Protein AF-0000000086879853 (afdb_homodimer)

Organism: NCBI:txid248903

Structure (mmCIF, N/CA/C/O backbone):
data_AF-0000000086879853-model_v1
#
loop_
_entity.id
_entity.type
_entity.pdbx_description
1 polymer 'Rrf2 family transcriptional regulator'
#
loop_
_atom_site.group_PDB
_atom_site.id
_atom_site.type_symbol
_atom_site.label_atom_id
_atom_site.label_alt_id
_atom_site.label_comp_id
_atom_site.label_asym_id
_atom_site.label_entity_id
_atom_site.label_seq_id
_atom_site.pdbx_PDB_ins_code
_atom_site.Cartn_x
_atom_site.Cartn_y
_atom_site.Cartn_z
_atom_site.occupancy
_atom_site.B_iso_or_equiv
_atom_site.auth_seq_id
_atom_site.auth_comp_id
_atom_site.auth_asym_id
_atom_site.auth_atom_id
_atom_site.pdbx_PDB_model_num
ATOM 1 N N . MET A 1 1 ? 5.988 -0.161 -4.246 1 62.03 1 MET A N 1
ATOM 2 C CA . MET A 1 1 ? 4.738 0.57 -4.039 1 62.03 1 MET A CA 1
ATOM 3 C C . MET A 1 1 ? 4.871 1.554 -2.881 1 62.03 1 MET A C 1
ATOM 5 O O . MET A 1 1 ? 5.391 1.204 -1.818 1 62.03 1 MET A O 1
ATOM 9 N N . LYS A 1 2 ? 4.785 2.904 -3.217 1 82.25 2 LYS A N 1
ATOM 10 C CA . LYS A 1 2 ? 4.992 3.898 -2.168 1 82.25 2 LYS A CA 1
ATOM 11 C C . LYS A 1 2 ? 3.955 5.016 -2.256 1 82.25 2 LYS A C 1
ATOM 13 O O . LYS A 1 2 ? 3.504 5.367 -3.348 1 82.25 2 LYS A O 1
ATOM 18 N N . TYR A 1 3 ? 3.381 5.395 -1.076 1 91.06 3 TYR A N 1
ATOM 19 C CA . TYR A 1 3 ? 2.596 6.621 -1.029 1 91.06 3 TYR A CA 1
ATOM 20 C C . TYR A 1 3 ? 3.385 7.797 -1.596 1 91.06 3 TYR A C 1
ATOM 22 O O . TYR A 1 3 ? 4.613 7.832 -1.498 1 91.06 3 TYR A O 1
ATOM 30 N N . SER A 1 4 ? 2.656 8.719 -2.154 1 91.38 4 SER A N 1
ATOM 31 C CA . SER A 1 4 ? 3.289 9.883 -2.775 1 91.38 4 SER A CA 1
ATOM 32 C C . SER A 1 4 ? 3.9 10.805 -1.727 1 91.38 4 SER A C 1
ATOM 34 O O . SER A 1 4 ? 3.533 10.742 -0.551 1 91.38 4 SER A O 1
ATOM 36 N N . LYS A 1 5 ? 4.773 11.609 -2.158 1 92 5 LYS A N 1
ATOM 37 C CA . LYS A 1 5 ? 5.297 12.664 -1.293 1 92 5 LYS A CA 1
ATOM 38 C C . LYS A 1 5 ? 4.188 13.609 -0.844 1 92 5 LYS A C 1
ATOM 40 O O . LYS A 1 5 ? 4.223 14.133 0.271 1 92 5 LYS A O 1
ATOM 45 N N . ALA A 1 6 ? 3.229 13.766 -1.771 1 95.06 6 ALA A N 1
ATOM 46 C CA . ALA A 1 6 ? 2.088 14.625 -1.458 1 95.06 6 ALA A CA 1
ATOM 47 C C . ALA A 1 6 ? 1.365 14.141 -0.204 1 95.06 6 ALA A C 1
ATOM 49 O O . ALA A 1 6 ? 0.936 14.953 0.623 1 95.06 6 ALA A O 1
ATOM 50 N N . THR A 1 7 ? 1.239 12.828 -0.109 1 96 7 THR A N 1
ATOM 51 C CA . THR A 1 7 ? 0.601 12.258 1.071 1 96 7 THR A CA 1
ATOM 52 C C . THR A 1 7 ? 1.39 12.602 2.332 1 96 7 THR A C 1
ATOM 54 O O . THR A 1 7 ? 0.806 12.953 3.359 1 96 7 THR A O 1
ATOM 57 N N . ASN A 1 8 ? 2.713 12.531 2.256 1 94.25 8 ASN A N 1
ATOM 58 C CA . ASN A 1 8 ? 3.568 12.922 3.373 1 94.25 8 ASN A CA 1
ATOM 59 C C . ASN A 1 8 ? 3.324 14.367 3.791 1 94.25 8 ASN A C 1
ATOM 61 O O . ASN A 1 8 ? 3.057 14.641 4.961 1 94.25 8 ASN A O 1
ATOM 65 N N . TYR A 1 9 ? 3.297 15.242 2.881 1 95.88 9 TYR A N 1
ATOM 66 C CA . TYR A 1 9 ? 3.113 16.656 3.162 1 95.88 9 TYR A CA 1
ATOM 67 C C . TYR A 1 9 ? 1.719 16.922 3.715 1 95.88 9 TYR A C 1
ATOM 69 O O . TYR A 1 9 ? 1.553 17.734 4.633 1 95.88 9 TYR A O 1
ATOM 77 N N . ALA A 1 10 ? 0.784 16.234 3.141 1 97.12 10 ALA A N 1
ATOM 78 C CA . ALA A 1 10 ? -0.596 16.422 3.586 1 97.12 10 ALA A CA 1
ATOM 79 C C . ALA A 1 10 ? -0.761 16 5.043 1 97.12 10 ALA A C 1
ATOM 81 O O . ALA A 1 10 ? -1.364 16.719 5.84 1 97.12 10 ALA A O 1
ATOM 82 N N . LEU A 1 11 ? -0.199 14.852 5.328 1 96.69 11 LEU A N 1
ATOM 83 C CA . LEU A 1 11 ? -0.32 14.336 6.688 1 96.69 11 LEU A CA 1
ATOM 84 C C . LEU A 1 11 ? 0.351 15.281 7.684 1 96.69 11 LEU A C 1
ATOM 86 O O . LEU A 1 11 ? -0.221 15.594 8.727 1 96.69 11 LEU A O 1
ATOM 90 N N . HIS A 1 12 ? 1.468 15.75 7.398 1 95.38 12 HIS A N 1
ATOM 91 C CA . HIS A 1 12 ? 2.191 16.656 8.281 1 95.38 12 HIS A CA 1
ATOM 92 C C . HIS A 1 12 ? 1.49 18 8.383 1 95.38 12 HIS A C 1
ATOM 94 O O . HIS A 1 12 ? 1.439 18.609 9.461 1 95.38 12 HIS A O 1
ATOM 100 N N . THR A 1 13 ? 0.998 18.469 7.254 1 96.31 13 THR A N 1
ATOM 101 C CA . THR A 1 13 ? 0.225 19.703 7.258 1 96.31 13 THR A CA 1
ATOM 102 C C . THR A 1 13 ? -0.978 19.594 8.188 1 96.31 13 THR A C 1
ATOM 104 O O . THR A 1 13 ? -1.196 20.453 9.047 1 96.31 13 THR A O 1
ATOM 107 N N . MET A 1 14 ? -1.695 18.531 8.055 1 96.62 14 MET A N 1
ATOM 108 C CA . MET A 1 14 ? -2.898 18.328 8.859 1 96.62 14 MET A CA 1
ATOM 109 C C . MET A 1 14 ? -2.553 18.25 10.336 1 96.62 14 MET A C 1
ATOM 111 O O . MET A 1 14 ? -3.26 18.812 11.18 1 96.62 14 MET A O 1
ATOM 115 N N . LEU A 1 15 ? -1.5 17.531 10.656 1 95 15 LEU A N 1
ATOM 116 C CA . LEU A 1 15 ? -1.074 17.453 12.055 1 95 15 LEU A CA 1
ATOM 117 C C . LEU A 1 15 ? -0.774 18.828 12.617 1 95 15 LEU A C 1
ATOM 119 O O . LEU A 1 15 ? -1.202 19.156 13.727 1 95 15 LEU A O 1
ATOM 123 N N . HIS A 1 16 ? -0.097 19.625 11.836 1 94.38 16 HIS A N 1
ATOM 124 C CA . HIS A 1 16 ? 0.224 20.984 12.266 1 94.38 16 HIS A CA 1
ATOM 125 C C . HIS A 1 16 ? -1.042 21.812 12.5 1 94.38 16 HIS A C 1
ATOM 127 O O . HIS A 1 16 ? -1.153 22.516 13.508 1 94.38 16 HIS A O 1
ATOM 133 N N . LEU A 1 17 ? -1.945 21.703 11.617 1 95.19 17 LEU A N 1
ATOM 134 C CA . LEU A 1 17 ? -3.17 22.484 11.727 1 95.19 17 LEU A CA 1
ATOM 135 C C . LEU A 1 17 ? -4.004 22.031 12.922 1 95.19 17 LEU A C 1
ATOM 137 O O . LEU A 1 17 ? -4.656 22.844 13.578 1 95.19 17 LEU A O 1
ATOM 141 N N . VAL A 1 18 ? -4.004 20.734 13.18 1 93.75 18 VAL A N 1
ATOM 142 C CA . VAL A 1 18 ? -4.758 20.188 14.305 1 93.75 18 VAL A CA 1
ATOM 143 C C . VAL A 1 18 ? -4.164 20.688 15.617 1 93.75 18 VAL A C 1
ATOM 145 O O . VAL A 1 18 ? -4.891 20.922 16.594 1 93.75 18 VAL A O 1
ATOM 148 N N . ILE A 1 19 ? -2.832 20.828 15.656 1 91.62 19 ILE A N 1
ATOM 149 C CA . ILE A 1 19 ? -2.143 21.266 16.875 1 91.62 19 ILE A CA 1
ATOM 150 C C . ILE A 1 19 ? -2.314 22.781 17.047 1 91.62 19 ILE A C 1
ATOM 152 O O . ILE A 1 19 ? -2.244 23.281 18.172 1 91.62 19 ILE A O 1
ATOM 156 N N . THR A 1 20 ? -2.564 23.484 15.984 1 91.69 20 THR A N 1
ATOM 157 C CA . THR A 1 20 ? -2.715 24.938 15.992 1 91.69 20 THR A CA 1
ATOM 158 C C . THR A 1 20 ? -4.102 25.344 16.5 1 91.69 20 THR A C 1
ATOM 160 O O . THR A 1 20 ? -5.074 24.609 16.281 1 91.69 20 THR A O 1
ATOM 163 N N . GLU A 1 21 ? -4.207 26.469 17.125 1 89.38 21 GLU A N 1
ATOM 164 C CA . GLU A 1 21 ? -5.48 26.984 17.609 1 89.38 21 GLU A CA 1
ATOM 165 C C . GLU A 1 21 ? -6.496 27.125 16.484 1 89.38 21 GLU A C 1
ATOM 167 O O . GLU A 1 21 ? -6.148 27.578 15.391 1 89.38 21 GLU A O 1
ATOM 172 N N . PRO A 1 22 ? -7.75 26.75 16.75 1 87.5 22 PRO A N 1
ATOM 173 C CA . PRO A 1 22 ? -8.773 26.703 15.703 1 87.5 22 PRO A CA 1
ATOM 174 C C . PRO A 1 22 ? -8.984 28.047 15.023 1 87.5 22 PRO A C 1
ATOM 176 O O . PRO A 1 22 ? -9.352 28.109 13.852 1 87.5 22 PRO A O 1
ATOM 179 N N . GLU A 1 23 ? -8.742 29.141 15.695 1 87.62 23 GLU A N 1
ATOM 180 C CA . GLU A 1 23 ? -9.023 30.453 15.133 1 87.62 23 GLU A CA 1
ATOM 181 C C . GLU A 1 23 ? -7.809 31.016 14.391 1 87.62 23 GLU A C 1
ATOM 183 O O . GLU A 1 23 ? -7.926 31.984 13.641 1 87.62 23 GLU A O 1
ATOM 188 N N . GLN A 1 24 ? -6.746 30.344 14.523 1 92.56 24 GLN A N 1
ATOM 189 C CA . GLN A 1 24 ? -5.504 30.828 13.922 1 92.56 24 GLN A CA 1
ATOM 190 C C . GLN A 1 24 ? -5.355 30.344 12.484 1 92.56 24 GLN A C 1
ATOM 192 O O . GLN A 1 24 ? -5.645 29.188 12.188 1 92.56 24 GLN A O 1
ATOM 197 N N . LEU A 1 25 ? -5.035 31.297 11.633 1 95.94 25 LEU A N 1
ATOM 198 C CA . LEU A 1 25 ? -4.707 30.969 10.242 1 95.94 25 LEU A CA 1
ATOM 199 C C . LEU A 1 25 ? -3.203 30.781 10.078 1 95.94 25 LEU A C 1
ATOM 201 O O . LEU A 1 25 ? -2.406 31.531 10.648 1 95.94 25 LEU A O 1
ATOM 205 N N . VAL A 1 26 ? -2.859 29.766 9.352 1 96.56 26 VAL A N 1
ATOM 206 C CA . VAL A 1 26 ? -1.453 29.5 9.07 1 96.56 26 VAL A CA 1
ATOM 207 C C . VAL A 1 26 ? -1.18 29.719 7.582 1 96.56 26 VAL A C 1
ATOM 209 O O . VAL A 1 26 ? -1.89 29.188 6.727 1 96.56 26 VAL A O 1
ATOM 212 N N . SER A 1 27 ? -0.183 30.484 7.277 1 96.44 27 SER A N 1
ATOM 213 C CA . SER A 1 27 ? 0.098 30.797 5.879 1 96.44 27 SER A CA 1
ATOM 214 C C . SER A 1 27 ? 0.773 29.609 5.184 1 96.44 27 SER A C 1
ATOM 216 O O . SER A 1 27 ? 1.426 28.797 5.828 1 96.44 27 SER A O 1
ATOM 218 N N . VAL A 1 28 ? 0.578 29.594 3.836 1 96.44 28 VAL A N 1
ATOM 219 C CA . VAL A 1 28 ? 1.229 28.562 3.045 1 96.44 28 VAL A CA 1
ATOM 220 C C . VAL A 1 28 ? 2.746 28.672 3.197 1 96.44 28 VAL A C 1
ATOM 222 O O . VAL A 1 28 ? 3.451 27.656 3.199 1 96.44 28 VAL A O 1
ATOM 225 N N . HIS A 1 29 ? 3.248 29.891 3.412 1 96.31 29 HIS A N 1
ATOM 226 C CA . HIS A 1 29 ? 4.684 30.109 3.551 1 96.31 29 HIS A CA 1
ATOM 227 C C . HIS A 1 29 ? 5.211 29.5 4.848 1 96.31 29 HIS A C 1
ATOM 229 O O . HIS A 1 29 ? 6.27 28.875 4.855 1 96.31 29 HIS A O 1
ATOM 235 N N . GLN A 1 30 ? 4.52 29.688 5.875 1 95.88 30 GLN A N 1
ATOM 236 C CA . GLN A 1 30 ? 4.898 29.094 7.152 1 95.88 30 GLN A CA 1
ATOM 237 C C . GLN A 1 30 ? 4.902 27.578 7.07 1 95.88 30 GLN A C 1
ATOM 239 O O . GLN A 1 30 ? 5.855 26.922 7.512 1 95.88 30 GLN A O 1
ATOM 244 N N . LEU A 1 31 ? 3.869 27.016 6.535 1 96.44 31 LEU A N 1
ATOM 245 C CA . LEU A 1 31 ? 3.754 25.562 6.41 1 96.44 31 LEU A CA 1
ATOM 246 C C . LEU A 1 31 ? 4.859 25 5.52 1 96.44 31 LEU A C 1
ATOM 248 O O . LEU A 1 31 ? 5.445 23.969 5.828 1 96.44 31 LEU A O 1
ATOM 252 N N . ALA A 1 32 ? 5.078 25.672 4.418 1 96.69 32 ALA A N 1
ATOM 253 C CA . ALA A 1 32 ? 6.109 25.25 3.477 1 96.69 32 ALA A CA 1
ATOM 254 C C . ALA A 1 32 ? 7.492 25.281 4.125 1 96.69 32 ALA A C 1
ATOM 256 O O . ALA A 1 32 ? 8.297 24.375 3.938 1 96.69 32 ALA A O 1
ATOM 257 N N . ASP A 1 33 ? 7.746 26.328 4.871 1 95.69 33 ASP A N 1
ATOM 258 C CA . ASP A 1 33 ? 9.023 26.453 5.57 1 95.69 33 ASP A CA 1
ATOM 259 C C . ASP A 1 33 ? 9.219 25.328 6.582 1 95.69 33 ASP A C 1
ATOM 261 O O . ASP A 1 33 ? 10.297 24.734 6.66 1 95.69 33 ASP A O 1
ATOM 265 N N . LEU A 1 34 ? 8.188 25.016 7.289 1 91.31 34 LEU A N 1
ATOM 266 C CA . LEU A 1 34 ? 8.227 23.969 8.297 1 91.31 34 LEU A CA 1
ATOM 267 C C . LEU A 1 34 ? 8.555 22.609 7.66 1 91.31 34 LEU A C 1
ATOM 269 O O . LEU A 1 34 ? 9.234 21.781 8.266 1 91.31 34 LEU A O 1
ATOM 273 N N . GLN A 1 35 ? 8.172 22.438 6.445 1 92.81 35 GLN A N 1
ATOM 274 C CA . GLN A 1 35 ? 8.305 21.125 5.82 1 92.81 35 GLN A CA 1
ATOM 275 C C . GLN A 1 35 ? 9.398 21.125 4.754 1 92.81 35 GLN A C 1
ATOM 277 O O . GLN A 1 35 ? 9.617 20.125 4.078 1 92.81 35 GLN A O 1
ATOM 282 N N . LYS A 1 36 ? 9.977 22.219 4.508 1 93.44 36 LYS A N 1
ATOM 283 C CA . LYS A 1 36 ? 11.086 22.359 3.566 1 93.44 36 LYS A CA 1
ATOM 284 C C . LYS A 1 36 ? 10.664 21.969 2.156 1 93.44 36 LYS A C 1
ATOM 286 O O . LYS A 1 36 ? 11.336 21.156 1.507 1 93.44 36 LYS A O 1
ATOM 291 N N . VAL A 1 37 ? 9.562 22.531 1.741 1 95.06 37 VAL A N 1
ATOM 292 C CA . VAL A 1 37 ? 9.023 22.344 0.398 1 95.06 37 VAL A CA 1
ATOM 293 C C . VAL A 1 37 ? 8.578 23.688 -0.175 1 95.06 37 VAL A C 1
ATOM 295 O O . VAL A 1 37 ? 8.391 24.656 0.567 1 95.06 37 VAL A O 1
ATOM 298 N N . SER A 1 38 ? 8.531 23.828 -1.417 1 96.94 38 SER A N 1
ATOM 299 C CA . SER A 1 38 ? 8.133 25.094 -2.029 1 96.94 38 SER A CA 1
ATOM 300 C C . SER A 1 38 ? 6.676 25.422 -1.727 1 96.94 38 SER A C 1
ATOM 302 O O . SER A 1 38 ? 5.824 24.531 -1.697 1 96.94 38 SER A O 1
ATOM 304 N N . PRO A 1 39 ? 6.383 26.703 -1.479 1 97.19 39 PRO A N 1
ATOM 305 C CA . PRO A 1 39 ? 4.988 27.094 -1.266 1 97.19 39 PRO A CA 1
ATOM 306 C C . PRO A 1 39 ? 4.086 26.75 -2.443 1 97.19 39 PRO A C 1
ATOM 308 O O . PRO A 1 39 ? 2.922 26.391 -2.246 1 97.19 39 PRO A O 1
ATOM 311 N N . THR A 1 40 ? 4.629 26.859 -3.607 1 97.62 40 THR A N 1
ATOM 312 C CA . THR A 1 40 ? 3.852 26.562 -4.805 1 97.62 40 THR A CA 1
ATOM 313 C C . THR A 1 40 ? 3.434 25.094 -4.812 1 97.62 40 THR A C 1
ATOM 315 O O . THR A 1 40 ? 2.273 24.766 -5.086 1 97.62 40 THR A O 1
ATOM 318 N N . TYR A 1 41 ? 4.352 24.266 -4.527 1 97.25 41 TYR A N 1
ATOM 319 C CA . TYR A 1 41 ? 4.051 22.828 -4.484 1 97.25 41 TYR A CA 1
ATOM 320 C C . TYR A 1 41 ? 3.062 22.516 -3.369 1 97.25 41 TYR A C 1
ATOM 322 O O . TYR A 1 41 ? 2.096 21.781 -3.578 1 97.25 41 TYR A O 1
ATOM 330 N N . LEU A 1 42 ? 3.303 23.047 -2.191 1 97.75 42 LEU A N 1
ATOM 331 C CA . LEU A 1 42 ? 2.428 22.781 -1.056 1 97.75 42 LEU A CA 1
ATOM 332 C C . LEU A 1 42 ? 1.024 23.312 -1.309 1 97.75 42 LEU A C 1
ATOM 334 O O . LEU A 1 42 ? 0.036 22.703 -0.889 1 97.75 42 LEU A O 1
ATOM 338 N N . SER A 1 43 ? 0.92 24.422 -2.006 1 97.38 43 SER A N 1
ATOM 339 C CA . SER A 1 43 ? -0.377 25.016 -2.293 1 97.38 43 SER A CA 1
ATOM 340 C C . SER A 1 43 ? -1.263 24.062 -3.092 1 97.38 43 SER A C 1
ATOM 342 O O . SER A 1 43 ? -2.479 24.031 -2.887 1 97.38 43 SER A O 1
ATOM 344 N N . LYS A 1 44 ? -0.696 23.328 -3.934 1 97.69 44 LYS A N 1
ATOM 345 C CA . LYS A 1 44 ? -1.453 22.344 -4.707 1 97.69 44 LYS A CA 1
ATOM 346 C C . LYS A 1 44 ? -2.039 21.266 -3.805 1 97.69 44 LYS A C 1
ATOM 348 O O . LYS A 1 44 ? -3.178 20.828 -4 1 97.69 44 LYS A O 1
ATOM 353 N N . ILE A 1 45 ? -1.271 20.859 -2.916 1 98.06 45 ILE A N 1
ATOM 354 C CA . ILE A 1 45 ? -1.702 19.828 -1.963 1 98.06 45 ILE A CA 1
ATOM 355 C C . ILE A 1 45 ? -2.801 20.406 -1.064 1 98.06 45 ILE A C 1
ATOM 357 O O . ILE A 1 45 ? -3.809 19.734 -0.813 1 98.06 45 ILE A O 1
ATOM 361 N N . LEU A 1 46 ? -2.588 21.641 -0.639 1 98.25 46 LEU A N 1
ATOM 362 C CA . LEU A 1 46 ? -3.564 22.297 0.233 1 98.25 46 LEU A CA 1
ATOM 363 C C . LEU A 1 46 ? -4.887 22.5 -0.493 1 98.25 46 LEU A C 1
ATOM 365 O O . LEU A 1 46 ? -5.957 22.406 0.114 1 98.25 46 LEU A O 1
ATOM 369 N N . THR A 1 47 ? -4.789 22.766 -1.745 1 97.88 47 THR A N 1
ATOM 370 C CA . THR A 1 47 ? -5.996 22.938 -2.547 1 97.88 47 THR A CA 1
ATOM 371 C C . THR A 1 47 ? -6.816 21.641 -2.562 1 97.88 47 THR A C 1
ATOM 373 O O . THR A 1 47 ? -8.047 21.688 -2.473 1 97.88 47 THR A O 1
ATOM 376 N N . LYS A 1 48 ? -6.133 20.516 -2.664 1 97.94 48 LYS A N 1
ATOM 377 C CA . LYS A 1 48 ? -6.824 19.234 -2.607 1 97.94 48 LYS A CA 1
ATOM 378 C C . LYS A 1 48 ? -7.5 19.031 -1.254 1 97.94 48 LYS A C 1
ATOM 380 O O . LYS A 1 48 ? -8.617 18.516 -1.183 1 97.94 48 LYS A O 1
ATOM 385 N N . LEU A 1 49 ? -6.848 19.406 -0.244 1 98.12 49 LEU A N 1
ATOM 386 C CA . LEU A 1 49 ? -7.391 19.266 1.104 1 98.12 49 LEU A CA 1
ATOM 387 C C . LEU A 1 49 ? -8.594 20.172 1.307 1 98.12 49 LEU A C 1
ATOM 389 O O . LEU A 1 49 ? -9.555 19.812 1.991 1 98.12 49 LEU A O 1
ATOM 393 N N . VAL A 1 50 ? -8.555 21.359 0.727 1 97.62 50 VAL A N 1
ATOM 394 C CA . VAL A 1 50 ? -9.688 22.281 0.785 1 97.62 50 VAL A CA 1
ATOM 395 C C . VAL A 1 50 ? -10.883 21.688 0.05 1 97.62 50 VAL A C 1
ATOM 397 O O . VAL A 1 50 ? -11.992 21.656 0.579 1 97.62 50 VAL A O 1
ATOM 400 N N . LYS A 1 51 ? -10.609 21.172 -1.083 1 97.06 51 LYS A N 1
ATOM 401 C CA . LYS A 1 51 ? -11.672 20.594 -1.894 1 97.06 51 LYS A CA 1
ATOM 402 C C . LYS A 1 51 ? -12.312 19.391 -1.188 1 97.06 51 LYS A C 1
ATOM 404 O O . LYS A 1 51 ? -13.508 19.156 -1.319 1 97.06 51 LYS A O 1
ATOM 409 N N . ALA A 1 52 ? -11.508 18.734 -0.462 1 96.56 52 ALA A N 1
ATOM 410 C CA . ALA A 1 52 ? -11.984 17.562 0.267 1 96.56 52 ALA A CA 1
ATOM 411 C C . ALA A 1 52 ? -12.703 17.969 1.549 1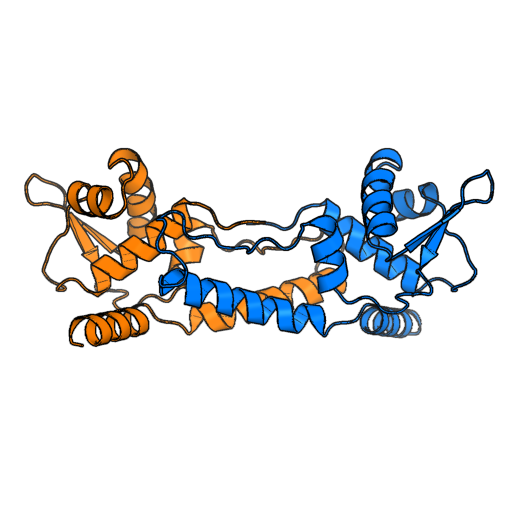 96.56 52 ALA A C 1
ATOM 413 O O . ALA A 1 52 ? -13.211 17.109 2.281 1 96.56 52 ALA A O 1
ATOM 414 N N . GLY A 1 53 ? -12.672 19.219 1.865 1 95.94 53 GLY A N 1
ATOM 415 C CA . GLY A 1 53 ? -13.391 19.734 3.025 1 95.94 53 GLY A CA 1
ATOM 416 C C . GLY A 1 53 ? -12.633 19.516 4.328 1 95.94 53 GLY A C 1
ATOM 417 O O . GLY A 1 53 ? -13.227 19.562 5.406 1 95.94 53 GLY A O 1
ATOM 418 N N . MET A 1 54 ? -11.352 19.297 4.254 1 95.75 54 MET A N 1
ATOM 419 C CA . MET A 1 54 ? -10.562 19.016 5.449 1 95.75 54 MET A CA 1
ATOM 420 C C . MET A 1 54 ? -10.039 20.297 6.078 1 95.75 54 MET A C 1
ATOM 422 O O . MET A 1 54 ? -9.844 20.359 7.293 1 95.75 54 MET A O 1
ATOM 426 N N . ILE A 1 55 ? -9.812 21.25 5.219 1 97.25 55 ILE A N 1
ATOM 427 C CA . ILE A 1 55 ? -9.344 22.547 5.699 1 97.25 55 ILE A CA 1
ATOM 428 C C . ILE A 1 55 ? -10.07 23.672 4.957 1 97.25 55 ILE A C 1
ATOM 430 O O . ILE A 1 55 ? -10.734 23.422 3.951 1 97.25 55 ILE A O 1
ATOM 434 N N . GLU A 1 56 ? -9.969 24.812 5.539 1 97 56 GLU A N 1
ATOM 435 C CA . GLU A 1 56 ? -10.508 26.047 4.949 1 97 56 GLU A CA 1
ATOM 436 C C . GLU A 1 56 ? -9.391 27.016 4.582 1 97 56 GLU A C 1
ATOM 438 O O . GLU A 1 56 ? -8.344 27.047 5.238 1 97 56 GLU A O 1
ATOM 443 N N . SER A 1 57 ? -9.664 27.734 3.557 1 96.38 57 SER A N 1
ATOM 444 C CA . SER A 1 57 ? -8.68 28.719 3.107 1 96.38 57 SER A CA 1
ATOM 445 C C . SER A 1 57 ? -9.273 30.125 3.09 1 96.38 57 SER A C 1
ATOM 447 O O . SER A 1 57 ? -10.453 30.312 2.791 1 96.38 57 SER A O 1
ATOM 449 N N . THR A 1 58 ? -8.477 31.062 3.523 1 94.06 58 THR A N 1
ATOM 450 C CA . THR A 1 58 ? -8.789 32.469 3.434 1 94.06 58 THR A CA 1
ATOM 451 C C . THR A 1 58 ? -7.73 33.219 2.621 1 94.06 58 THR A C 1
ATOM 453 O O . THR A 1 58 ? -6.531 33.062 2.877 1 94.06 58 THR A O 1
ATOM 456 N N . SER A 1 59 ? -8.227 33.938 1.641 1 89.75 59 SER A N 1
ATOM 457 C CA . SER A 1 59 ? -7.309 34.656 0.772 1 89.75 59 SER A CA 1
ATOM 458 C C . SER A 1 59 ? -6.938 36.031 1.376 1 89.75 59 SER A C 1
ATOM 460 O O . SER A 1 59 ? -7.621 36.5 2.273 1 89.75 59 SER A O 1
ATOM 462 N N . GLY A 1 60 ? -5.867 36.656 0.906 1 85.75 60 GLY A N 1
ATOM 463 C CA . GLY A 1 60 ? -5.473 38 1.298 1 85.75 60 GLY A CA 1
ATOM 464 C C . GLY A 1 60 ? -4.18 38.062 2.086 1 85.75 60 GLY A C 1
ATOM 465 O O . GLY A 1 60 ? -3.631 37 2.441 1 85.75 60 GLY A O 1
ATOM 466 N N . ALA A 1 61 ? -3.629 39.188 2.43 1 85 61 ALA A N 1
ATOM 467 C CA . ALA A 1 61 ? -2.365 39.406 3.129 1 85 61 ALA A CA 1
ATOM 468 C C . ALA A 1 61 ? -2.383 38.75 4.504 1 85 61 ALA A C 1
ATOM 470 O O . ALA A 1 61 ? -1.357 38.25 4.977 1 85 61 ALA A O 1
ATOM 471 N N . ASN A 1 62 ? -3.568 38.719 5.125 1 86.75 62 ASN A N 1
ATOM 472 C CA . ASN A 1 62 ? -3.709 38.062 6.426 1 86.75 62 ASN A CA 1
ATOM 473 C C . ASN A 1 62 ? -4.398 36.719 6.309 1 86.75 62 ASN A C 1
ATOM 475 O O . ASN A 1 62 ? -4.953 36.188 7.285 1 86.75 62 ASN A O 1
ATOM 479 N N . GLY A 1 63 ? -4.34 36.188 5.086 1 93.31 63 GLY A N 1
ATOM 480 C CA . GLY A 1 63 ? -5.012 34.906 4.844 1 93.31 63 GLY A CA 1
ATOM 481 C C . GLY A 1 63 ? -4.156 33.719 5.191 1 93.31 63 GLY A C 1
ATOM 482 O O . GLY A 1 63 ? -3.094 33.844 5.805 1 93.31 63 GLY A O 1
ATOM 483 N N . GLY A 1 64 ? -4.777 32.5 5.043 1 97.12 64 GLY A N 1
ATOM 484 C CA . GLY A 1 64 ? -4.141 31.219 5.387 1 97.12 64 GLY A CA 1
ATOM 485 C C . GLY A 1 64 ? -5.121 30.062 5.469 1 97.12 64 GLY A C 1
ATOM 486 O O . GLY A 1 64 ? -6.16 30.078 4.805 1 97.12 64 GLY A O 1
ATOM 487 N N . TYR A 1 65 ? -4.609 29.078 6.105 1 97.44 65 TYR A N 1
ATOM 488 C CA . TYR A 1 65 ? -5.375 27.844 6.195 1 97.44 65 TYR A CA 1
ATOM 489 C C . TYR A 1 65 ? -5.684 27.5 7.648 1 97.44 65 TYR A C 1
ATOM 491 O O . TYR A 1 65 ? -4.91 27.828 8.547 1 97.44 65 TYR A O 1
ATOM 499 N N . ARG A 1 66 ? -6.777 26.906 7.832 1 96.12 66 ARG A N 1
ATOM 500 C CA . ARG A 1 66 ? -7.137 26.359 9.133 1 96.12 66 ARG A CA 1
ATOM 501 C C . ARG A 1 66 ? -7.934 25.062 8.977 1 96.12 66 ARG A C 1
ATOM 503 O O . ARG A 1 66 ? -8.438 24.766 7.895 1 96.12 66 ARG A O 1
ATOM 510 N N . LEU A 1 67 ? -7.973 24.312 10.062 1 95.56 67 LEU A N 1
ATOM 511 C CA . LEU A 1 67 ? -8.781 23.094 10.086 1 95.56 67 LEU A CA 1
ATOM 512 C C . LEU A 1 67 ? -10.25 23.406 9.844 1 95.56 67 LEU A C 1
ATOM 514 O O . LEU A 1 67 ? -10.773 24.406 10.359 1 95.56 67 LEU A O 1
ATOM 518 N N . SER A 1 68 ? -10.875 22.531 9.062 1 94.5 68 SER A N 1
ATOM 519 C CA . SER A 1 68 ? -12.297 22.719 8.781 1 94.5 68 SER A CA 1
ATOM 520 C C . SER A 1 68 ? -13.141 22.484 10.031 1 94.5 68 SER A C 1
ATOM 522 O O . SER A 1 68 ? -12.906 21.516 10.766 1 94.5 68 SER A O 1
ATOM 524 N N . ARG A 1 69 ? -14.133 23.25 10.227 1 90.44 69 ARG A N 1
ATOM 525 C CA . ARG A 1 69 ? -15.047 23.078 11.352 1 90.44 69 ARG A CA 1
ATOM 526 C C . ARG A 1 69 ? -15.992 21.906 11.109 1 90.44 69 ARG A C 1
ATOM 528 O O . ARG A 1 69 ? -16.562 21.359 12.055 1 90.44 69 ARG A O 1
ATOM 535 N N . LYS A 1 70 ? -16.109 21.547 9.867 1 90.44 70 LYS A N 1
ATOM 536 C CA . LYS A 1 70 ? -16.984 20.438 9.5 1 90.44 70 LYS A CA 1
ATOM 537 C C . LYS A 1 70 ? -16.328 19.094 9.797 1 90.44 70 LYS A C 1
ATOM 539 O O . LYS A 1 70 ? -17.016 18.078 9.961 1 90.44 70 LYS A O 1
ATOM 544 N N . ASN A 1 71 ? -15.023 19.031 9.789 1 85.94 71 ASN A N 1
ATOM 545 C CA . ASN A 1 71 ? -14.234 17.844 10.094 1 85.94 71 ASN A CA 1
ATOM 546 C C . ASN A 1 71 ? -13.086 18.156 11.047 1 85.94 71 ASN A C 1
ATOM 548 O O . ASN A 1 71 ? -11.922 18.203 10.625 1 85.94 71 ASN A O 1
ATOM 552 N N . PRO A 1 72 ? -13.391 18.281 12.297 1 87.5 72 PRO A N 1
ATOM 553 C CA . PRO A 1 72 ? -12.406 18.781 13.258 1 87.5 72 PRO A CA 1
ATOM 554 C C . PRO A 1 72 ? -11.375 17.734 13.648 1 87.5 72 PRO A C 1
ATOM 556 O O . PRO A 1 72 ? -10.367 18.062 14.281 1 87.5 72 PRO A O 1
ATOM 559 N N . ASP A 1 73 ? -11.672 16.484 13.289 1 91.12 73 ASP A N 1
ATOM 560 C CA . ASP A 1 73 ? -10.727 15.438 13.664 1 91.12 73 ASP A CA 1
ATOM 561 C C . ASP A 1 73 ? -10.633 14.367 12.578 1 91.12 73 ASP A C 1
ATOM 563 O O . ASP A 1 73 ? -11.102 13.242 12.766 1 91.12 73 ASP A O 1
ATOM 567 N N . PRO A 1 74 ? -9.961 14.734 11.484 1 94.75 74 PRO A N 1
ATOM 568 C CA . PRO A 1 74 ? -9.859 13.789 10.367 1 94.75 74 PRO A CA 1
ATOM 569 C C . PRO A 1 74 ? -8.977 12.586 10.68 1 94.75 74 PRO A C 1
ATOM 571 O O . PRO A 1 74 ? -8.031 12.703 11.469 1 94.75 74 PRO A O 1
ATOM 574 N N . SER A 1 75 ? -9.336 11.477 10.117 1 97.62 75 SER A N 1
ATOM 575 C CA . SER A 1 75 ? -8.508 10.281 10.25 1 97.62 75 SER A CA 1
ATOM 576 C C . SER A 1 75 ? -7.379 10.273 9.227 1 97.62 75 SER A C 1
ATOM 578 O O . SER A 1 75 ? -7.418 11.016 8.25 1 97.62 75 SER A O 1
ATOM 580 N N . PHE A 1 76 ? -6.41 9.477 9.5 1 98.25 76 PHE A N 1
ATOM 581 C CA . PHE A 1 76 ? -5.328 9.281 8.539 1 98.25 76 PHE A CA 1
ATOM 582 C C . PHE A 1 76 ? -5.879 8.867 7.18 1 98.25 76 PHE A C 1
ATOM 584 O O . PHE A 1 76 ? -5.445 9.375 6.145 1 98.25 76 PHE A O 1
ATOM 591 N N . LEU A 1 77 ? -6.855 7.98 7.215 1 98.06 77 LEU A N 1
ATOM 592 C CA . LEU A 1 77 ? -7.375 7.426 5.969 1 98.06 77 LEU A CA 1
ATOM 593 C C . LEU A 1 77 ? -8.062 8.508 5.141 1 98.06 77 LEU A C 1
ATOM 595 O O . LEU A 1 77 ? -7.887 8.562 3.922 1 98.06 77 LEU A O 1
ATOM 599 N N . GLU A 1 78 ? -8.852 9.336 5.793 1 97.5 78 GLU A N 1
ATOM 600 C CA . GLU A 1 78 ? -9.539 10.414 5.09 1 97.5 78 GLU A CA 1
ATOM 601 C C . GLU A 1 78 ? -8.547 11.336 4.391 1 97.5 78 GLU A C 1
ATOM 603 O O . GLU A 1 78 ? -8.781 11.758 3.256 1 97.5 78 GLU A O 1
ATOM 608 N N . ILE A 1 79 ? -7.453 11.633 5.07 1 97.69 79 ILE A N 1
ATOM 609 C CA . ILE A 1 79 ? -6.43 12.516 4.508 1 97.69 79 ILE A CA 1
ATOM 610 C C . ILE A 1 79 ? -5.77 11.836 3.309 1 97.69 79 ILE A C 1
ATOM 612 O O . ILE A 1 79 ? -5.582 12.453 2.262 1 97.69 79 ILE A O 1
ATOM 616 N N . ILE A 1 80 ? -5.48 10.578 3.477 1 97.38 80 ILE A N 1
ATOM 617 C CA . ILE A 1 80 ? -4.84 9.82 2.412 1 97.38 80 ILE A CA 1
ATOM 618 C C . ILE A 1 80 ? -5.762 9.75 1.196 1 97.38 80 ILE A C 1
ATOM 620 O O . ILE A 1 80 ? -5.324 9.969 0.064 1 97.38 80 ILE A O 1
ATOM 624 N N . HIS A 1 81 ? -7.055 9.539 1.416 1 96.94 81 HIS A N 1
ATOM 625 C CA . HIS A 1 81 ? -8.008 9.453 0.318 1 96.94 81 HIS A CA 1
ATOM 626 C C . HIS A 1 81 ? -8.148 10.797 -0.397 1 96.94 81 HIS A C 1
ATOM 628 O O . HIS A 1 81 ? -8.352 10.836 -1.613 1 96.94 81 HIS A O 1
ATOM 634 N N . ALA A 1 82 ? -8 11.828 0.344 1 96.88 82 ALA A N 1
ATOM 635 C CA . ALA A 1 82 ? -8.086 13.156 -0.255 1 96.88 82 ALA A CA 1
ATOM 636 C C . ALA A 1 82 ? -6.938 13.383 -1.238 1 96.88 82 ALA A C 1
ATOM 638 O O . ALA A 1 82 ? -7.086 14.133 -2.209 1 96.88 82 ALA A O 1
ATOM 639 N N . ILE A 1 83 ? -5.836 12.773 -1.026 1 96.81 83 ILE A N 1
ATOM 640 C CA . ILE A 1 83 ? -4.641 13.008 -1.831 1 96.81 83 ILE A CA 1
ATOM 641 C C . ILE A 1 83 ? -4.52 11.93 -2.902 1 96.81 83 ILE A C 1
ATOM 643 O O . ILE A 1 83 ? -4.305 12.234 -4.078 1 96.81 83 ILE A O 1
ATOM 647 N N . GLU A 1 84 ? -4.703 10.641 -2.479 1 94.88 84 GLU A N 1
ATOM 648 C CA . GLU A 1 84 ? -4.398 9.508 -3.346 1 94.88 84 GLU A CA 1
ATOM 649 C C . GLU A 1 84 ? -5.645 9.023 -4.082 1 94.88 84 GLU A C 1
ATOM 651 O O . GLU A 1 84 ? -5.547 8.273 -5.055 1 94.88 84 GLU A O 1
ATOM 656 N N . GLY A 1 85 ? -6.797 9.406 -3.674 1 94.06 85 GLY A N 1
ATOM 657 C CA . GLY A 1 85 ? -8.023 8.789 -4.148 1 94.06 85 GLY A CA 1
ATOM 658 C C . GLY A 1 85 ? -8.375 7.52 -3.398 1 94.06 85 GLY A C 1
ATOM 659 O O . GLY A 1 85 ? -7.758 7.195 -2.383 1 94.06 85 GLY A O 1
ATOM 660 N N . GLN A 1 86 ? -9.422 6.816 -3.936 1 93 86 GLN A N 1
ATOM 661 C CA . GLN A 1 86 ? -9.969 5.684 -3.199 1 93 86 GLN A CA 1
ATOM 662 C C . GLN A 1 86 ? -9.727 4.375 -3.941 1 93 86 GLN A C 1
ATOM 664 O O . GLN A 1 86 ? -10.148 3.309 -3.488 1 93 86 GLN A O 1
ATOM 669 N N . ALA A 1 87 ? -8.922 4.453 -4.977 1 88.75 87 ALA A N 1
ATOM 670 C CA . ALA A 1 87 ? -8.656 3.24 -5.746 1 88.75 87 ALA A CA 1
ATOM 671 C C . ALA A 1 87 ? -7.871 2.229 -4.918 1 88.75 87 ALA A C 1
ATOM 673 O O . ALA A 1 87 ? -6.996 2.605 -4.133 1 88.75 87 ALA A O 1
ATOM 674 N N . SER A 1 88 ? -8.18 1.003 -5.098 1 90.06 88 SER A N 1
ATOM 675 C CA . SER A 1 88 ? -7.504 -0.067 -4.375 1 90.06 88 SER A CA 1
ATOM 676 C C . SER A 1 88 ? -6.023 -0.129 -4.742 1 90.06 88 SER A C 1
ATOM 678 O O . SER A 1 88 ? -5.648 0.179 -5.871 1 90.06 88 SER A O 1
ATOM 680 N N . LEU A 1 89 ? -5.254 -0.582 -3.768 1 91.12 89 LEU A N 1
ATOM 681 C CA . LEU A 1 89 ? -3.82 -0.76 -3.973 1 91.12 89 LEU A CA 1
ATOM 682 C C . LEU A 1 89 ? -3.549 -1.917 -4.93 1 91.12 89 LEU A C 1
ATOM 684 O O . LEU A 1 89 ? -2.449 -2.029 -5.477 1 91.12 89 LEU A O 1
ATOM 688 N N . PHE A 1 90 ? -4.566 -2.822 -5.055 1 90.44 90 PHE A N 1
ATOM 689 C CA . PHE A 1 90 ? -4.426 -3.98 -5.93 1 90.44 90 PHE A CA 1
ATOM 690 C C . PHE A 1 90 ? -5.648 -4.125 -6.832 1 90.44 90 PHE A C 1
ATOM 692 O O . PHE A 1 90 ? -6.781 -4.121 -6.355 1 90.44 90 PHE A O 1
ATOM 699 N N . GLU A 1 91 ? -5.359 -4.227 -8.125 1 83.44 91 GLU A N 1
ATOM 700 C CA . GLU A 1 91 ? -6.391 -4.512 -9.117 1 83.44 91 GLU A CA 1
ATOM 701 C C . GLU A 1 91 ? -5.941 -5.613 -10.07 1 83.44 91 GLU A C 1
ATOM 703 O O . GLU A 1 91 ? -4.934 -5.469 -10.766 1 83.44 91 GLU A O 1
ATOM 708 N N . CYS A 1 92 ? -6.684 -6.641 -9.969 1 85.19 92 CYS A N 1
ATOM 709 C CA . CYS A 1 92 ? -6.344 -7.77 -10.828 1 85.19 92 CYS A CA 1
ATOM 710 C C . CYS A 1 92 ? -6.535 -7.41 -12.297 1 85.19 92 CYS A C 1
ATOM 712 O O . CYS A 1 92 ? -7.613 -6.973 -12.695 1 85.19 92 CYS A O 1
ATOM 714 N N . SER A 1 93 ? -5.594 -7.527 -13.023 1 73.25 93 SER A N 1
ATOM 715 C CA . SER A 1 93 ? -5.586 -7.156 -14.438 1 73.25 93 SER A CA 1
ATOM 716 C C . SER A 1 93 ? -6.305 -8.203 -15.289 1 73.25 93 SER A C 1
ATOM 718 O O . SER A 1 93 ? -6.672 -7.934 -16.438 1 73.25 93 SER A O 1
ATOM 720 N N . GLN A 1 94 ? -6.477 -9.422 -14.852 1 68 94 GLN A N 1
ATOM 721 C CA . GLN A 1 94 ? -6.949 -10.523 -15.68 1 68 94 GLN A CA 1
ATOM 722 C C . GLN A 1 94 ? -8.477 -10.586 -15.695 1 68 94 GLN A C 1
ATOM 724 O O . GLN A 1 94 ? -9.055 -11.539 -16.203 1 68 94 GLN A O 1
ATOM 729 N N . ASN A 1 95 ? -9.102 -9.508 -15.617 1 58.59 95 ASN A N 1
ATOM 730 C CA . ASN A 1 95 ? -10.539 -9.367 -15.773 1 58.59 95 ASN A CA 1
ATOM 731 C C . ASN A 1 95 ? -11.297 -10.344 -14.875 1 58.59 95 ASN A C 1
ATOM 733 O O . ASN A 1 95 ? -12.359 -10.844 -15.258 1 58.59 95 ASN A O 1
ATOM 737 N N . HIS A 1 96 ? -10.648 -11.023 -13.938 1 61.62 96 HIS A N 1
ATOM 738 C CA . HIS A 1 96 ? -11.445 -12.016 -13.219 1 61.62 96 HIS A CA 1
ATOM 739 C C . HIS A 1 96 ? -12.445 -11.344 -12.281 1 61.62 96 HIS A C 1
ATOM 741 O O . HIS A 1 96 ? -13.297 -12.016 -11.703 1 61.62 96 HIS A O 1
ATOM 747 N N . ASN A 1 97 ? -13.102 -10.469 -12.711 1 58.75 97 ASN A N 1
ATOM 748 C CA . ASN A 1 97 ? -14.172 -9.789 -11.977 1 58.75 97 ASN A CA 1
ATOM 749 C C . ASN A 1 97 ? -14.055 -10.031 -10.477 1 58.75 97 ASN A C 1
ATOM 751 O O . ASN A 1 97 ? -12.992 -10.406 -9.984 1 58.75 97 ASN A O 1
ATOM 755 N N . GLU A 1 98 ? -15.039 -9.836 -9.68 1 65.56 98 GLU A N 1
ATOM 756 C CA . GLU A 1 98 ? -15.203 -9.945 -8.227 1 65.56 98 GLU A CA 1
ATOM 757 C C . GLU A 1 98 ? -15 -11.383 -7.762 1 65.56 98 GLU A C 1
ATOM 759 O O . GLU A 1 98 ? -14.812 -11.633 -6.566 1 65.56 98 GLU A O 1
ATOM 764 N N . GLY A 1 99 ? -14.719 -12.242 -8.695 1 78.56 99 GLY A N 1
ATOM 765 C CA . GLY A 1 99 ? -14.609 -13.641 -8.32 1 78.56 99 GLY A CA 1
ATOM 766 C C . GLY A 1 99 ? -13.172 -14.102 -8.148 1 78.56 99 GLY A C 1
ATOM 767 O O . GLY A 1 99 ? -12.922 -15.211 -7.684 1 78.56 99 GLY A O 1
ATOM 768 N N . CYS A 1 100 ? -12.289 -13.242 -8.367 1 88.12 100 CYS A N 1
ATOM 769 C CA . CYS A 1 100 ? -10.883 -13.625 -8.25 1 88.12 100 CYS A CA 1
ATOM 770 C C . CYS A 1 100 ? -10.477 -13.758 -6.789 1 88.12 100 CYS A C 1
ATOM 772 O O . CYS A 1 100 ? -10.516 -12.773 -6.043 1 88.12 100 CYS A O 1
ATOM 774 N N . LEU A 1 101 ? -10.055 -14.922 -6.395 1 91 101 LEU A N 1
ATOM 775 C CA . LEU A 1 101 ? -9.695 -15.203 -5.008 1 91 101 LEU A CA 1
ATOM 776 C C . LEU A 1 101 ? -8.469 -14.406 -4.586 1 91 101 LEU A C 1
ATOM 778 O O . LEU A 1 101 ? -8.383 -13.953 -3.441 1 91 101 LEU A O 1
ATOM 782 N N . ILE A 1 102 ? -7.562 -14.273 -5.523 1 94 102 ILE A N 1
ATOM 783 C CA . ILE A 1 102 ? -6.363 -13.492 -5.223 1 94 102 ILE A CA 1
ATOM 784 C C . ILE A 1 102 ? -6.75 -12.047 -4.945 1 94 102 ILE A C 1
ATOM 786 O O . ILE A 1 102 ? -6.285 -11.453 -3.967 1 94 102 ILE A O 1
ATOM 790 N N . GLN A 1 103 ? -7.57 -11.508 -5.785 1 92.81 103 GLN A N 1
ATOM 791 C CA . GLN A 1 103 ? -8.039 -10.141 -5.574 1 92.81 103 GLN A CA 1
ATOM 792 C C . GLN A 1 103 ? -8.734 -9.992 -4.227 1 92.81 103 GLN A C 1
ATOM 794 O O . GLN A 1 103 ? -8.531 -9 -3.523 1 92.81 103 GLN A O 1
ATOM 799 N N . GLN A 1 104 ? -9.539 -10.961 -3.889 1 93.62 104 GLN A N 1
ATOM 800 C CA . GLN A 1 104 ? -10.25 -10.914 -2.617 1 93.62 104 GLN A CA 1
ATOM 801 C C . GLN A 1 104 ? -9.281 -10.867 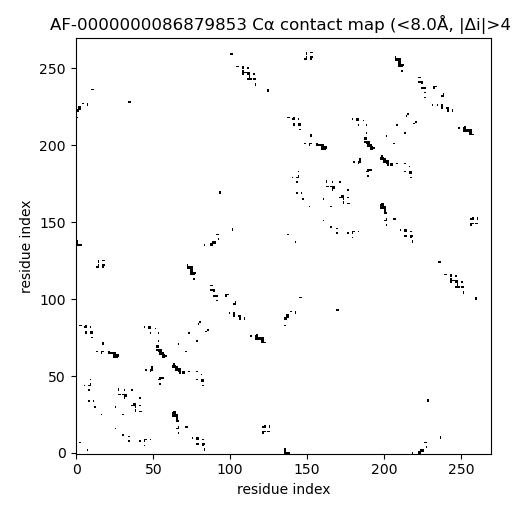-1.441 1 93.62 104 GLN A C 1
ATOM 803 O O . GLN A 1 104 ? -9.461 -10.086 -0.507 1 93.62 104 GLN A O 1
ATOM 808 N N . VAL A 1 105 ? -8.258 -11.664 -1.503 1 95.62 105 VAL A N 1
ATOM 809 C CA . VAL A 1 105 ? -7.266 -11.695 -0.434 1 95.62 105 VAL A CA 1
ATOM 810 C C . VAL A 1 105 ? -6.547 -10.352 -0.357 1 95.62 105 VAL A C 1
ATOM 812 O O . VAL A 1 105 ? -6.379 -9.789 0.729 1 95.62 105 VAL A O 1
ATOM 815 N N . MET A 1 106 ? -6.199 -9.844 -1.51 1 95.38 106 MET A N 1
ATOM 816 C CA . MET A 1 106 ? -5.457 -8.586 -1.566 1 95.38 106 MET A CA 1
ATOM 817 C C . MET A 1 106 ? -6.312 -7.426 -1.065 1 95.38 106 MET A C 1
ATOM 819 O O . MET A 1 106 ? -5.832 -6.574 -0.316 1 95.38 106 MET A O 1
ATOM 823 N N . VAL A 1 107 ? -7.535 -7.387 -1.443 1 94 107 VAL A N 1
ATOM 824 C CA . VAL A 1 107 ? -8.445 -6.328 -1.015 1 94 107 VAL A CA 1
ATOM 825 C C . VAL A 1 107 ? -8.672 -6.422 0.492 1 94 107 VAL A C 1
ATOM 827 O O . VAL A 1 107 ? -8.688 -5.406 1.189 1 94 107 VAL A O 1
ATOM 830 N N . HIS A 1 108 ? -8.828 -7.594 0.992 1 96.25 108 HIS A N 1
ATOM 831 C CA . HIS A 1 108 ? -9.016 -7.773 2.428 1 96.25 108 HIS A CA 1
ATOM 832 C C . HIS A 1 108 ? -7.785 -7.324 3.205 1 96.25 108 HIS A C 1
ATOM 834 O O . HIS A 1 108 ? -7.902 -6.781 4.305 1 96.25 108 HIS A O 1
ATOM 840 N N . ALA A 1 109 ? -6.625 -7.645 2.688 1 97.31 109 ALA A N 1
ATOM 841 C CA . ALA A 1 109 ? -5.398 -7.16 3.309 1 97.31 109 ALA A CA 1
ATOM 842 C C . ALA A 1 109 ? -5.387 -5.637 3.387 1 97.31 109 ALA A C 1
ATOM 844 O O . ALA A 1 109 ? -5.066 -5.062 4.434 1 97.31 109 ALA A O 1
ATOM 845 N N . GLU A 1 110 ? -5.734 -5.016 2.289 1 95.81 110 GLU A N 1
ATOM 846 C CA . GLU A 1 110 ? -5.828 -3.561 2.234 1 95.81 110 GLU A CA 1
ATOM 847 C C . GLU A 1 110 ? -6.824 -3.031 3.262 1 95.81 110 GLU A C 1
ATOM 849 O O . GLU A 1 110 ? -6.578 -2.006 3.902 1 95.81 110 GLU A O 1
ATOM 854 N N . GLU A 1 111 ? -7.922 -3.717 3.408 1 97.12 111 GLU A N 1
ATOM 855 C CA . GLU A 1 111 ? -8.961 -3.312 4.348 1 97.12 111 GLU A CA 1
ATOM 856 C C . GLU A 1 111 ? -8.445 -3.32 5.785 1 97.12 111 GLU A C 1
ATOM 858 O O . GLU A 1 111 ? -8.852 -2.492 6.602 1 97.12 111 GLU A O 1
ATOM 863 N N . GLN A 1 112 ? -7.535 -4.246 6.074 1 97.88 112 GLN A N 1
ATOM 864 C CA . GLN A 1 112 ? -6.934 -4.25 7.406 1 97.88 112 GLN A CA 1
ATOM 865 C C . GLN A 1 112 ? -6.129 -2.98 7.648 1 97.88 112 GLN A C 1
ATOM 867 O O . GLN A 1 112 ? -6.246 -2.357 8.711 1 97.88 112 GLN A O 1
ATOM 872 N N . MET A 1 113 ? -5.383 -2.648 6.723 1 97.44 113 MET A N 1
ATOM 873 C CA . MET A 1 113 ? -4.594 -1.424 6.801 1 97.44 113 MET A CA 1
ATOM 874 C C . MET A 1 113 ? -5.496 -0.198 6.887 1 97.44 113 MET A C 1
ATOM 876 O O . MET A 1 113 ? -5.289 0.674 7.73 1 97.44 113 MET A O 1
ATOM 880 N N . GLU A 1 114 ? -6.508 -0.187 6.051 1 97.38 114 GLU A N 1
ATOM 881 C CA . GLU A 1 114 ? -7.418 0.955 5.992 1 97.38 114 GLU A CA 1
ATOM 882 C C . GLU A 1 114 ? -8.227 1.084 7.281 1 97.38 114 GLU A C 1
ATOM 884 O O . GLU A 1 114 ? -8.508 2.195 7.734 1 97.38 114 GLU A O 1
ATOM 889 N N . HIS A 1 115 ? -8.633 -0.027 7.797 1 98.12 115 HIS A N 1
ATOM 890 C CA . HIS A 1 115 ? -9.367 -0.008 9.055 1 98.12 115 HIS A CA 1
ATOM 891 C C . HIS A 1 115 ? -8.539 0.644 10.164 1 98.12 115 HIS A C 1
ATOM 893 O O . HIS A 1 115 ? -9.047 1.483 10.906 1 98.12 115 HIS A O 1
ATOM 899 N N . TYR A 1 116 ? -7.336 0.275 10.266 1 98.19 116 TYR A N 1
ATOM 900 C CA . TYR A 1 116 ? -6.441 0.876 11.25 1 98.19 116 TYR A CA 1
ATOM 901 C C . TYR A 1 116 ? -6.305 2.377 11.016 1 98.19 116 TYR A C 1
ATOM 903 O O . TYR A 1 116 ? -6.441 3.17 11.945 1 98.19 116 TYR A O 1
ATOM 911 N N . LEU A 1 117 ? -6.059 2.807 9.758 1 98.06 117 LEU A N 1
ATOM 912 C CA . LEU A 1 117 ? -5.828 4.203 9.406 1 98.06 117 LEU A CA 1
ATOM 913 C C . LEU A 1 117 ? -7.094 5.027 9.609 1 98.06 117 LEU A C 1
ATOM 915 O O . LEU A 1 117 ? -7.023 6.215 9.93 1 98.06 117 LEU A O 1
ATOM 919 N N . ASN A 1 118 ? -8.211 4.402 9.391 1 97.94 118 ASN A N 1
ATOM 920 C CA . ASN A 1 118 ? -9.484 5.082 9.602 1 97.94 118 ASN A CA 1
ATOM 921 C C . ASN A 1 118 ? -9.75 5.34 11.078 1 97.94 118 ASN A C 1
ATOM 923 O O . ASN A 1 118 ? -10.414 6.316 11.438 1 97.94 118 ASN A O 1
ATOM 927 N N . ASN A 1 119 ? -9.227 4.539 11.914 1 97.62 119 ASN A N 1
ATOM 928 C CA . ASN A 1 119 ? -9.461 4.645 13.352 1 97.62 119 ASN A CA 1
ATOM 929 C C . ASN A 1 119 ? -8.398 5.504 14.031 1 97.62 119 ASN A C 1
ATOM 931 O O . ASN A 1 119 ? -8.508 5.82 15.219 1 97.62 119 ASN A O 1
ATOM 935 N N . LYS A 1 120 ? -7.375 5.785 13.352 1 97.44 120 LYS A N 1
ATOM 936 C CA . LYS A 1 120 ? -6.34 6.656 13.898 1 97.44 120 LYS A CA 1
ATOM 937 C C . LYS A 1 120 ? -6.609 8.117 13.547 1 97.44 120 LYS A C 1
ATOM 939 O O . LYS A 1 120 ? -6.516 8.508 12.383 1 97.44 120 LYS A O 1
ATOM 944 N N . LYS A 1 121 ? -6.91 8.859 14.617 1 96.25 121 LYS A N 1
ATOM 945 C CA . LYS A 1 121 ? -7.254 10.266 14.422 1 96.25 121 LYS A CA 1
ATOM 946 C C . LYS A 1 121 ? -6.035 11.164 14.617 1 96.25 121 LYS A C 1
ATOM 948 O O . LYS A 1 121 ? -5.16 10.859 15.43 1 96.25 121 LYS A O 1
ATOM 953 N N . MET A 1 122 ? -6.035 12.273 13.945 1 94.44 122 MET A N 1
ATOM 954 C CA . MET A 1 122 ? -4.93 13.219 14.039 1 94.44 122 MET A CA 1
ATOM 955 C C . MET A 1 122 ? -4.82 13.789 15.445 1 94.44 122 MET A C 1
ATOM 957 O O . MET A 1 122 ? -3.721 14.07 15.93 1 94.44 122 MET A O 1
ATOM 961 N N . SER A 1 123 ? -5.973 13.945 16.047 1 93.69 123 SER A N 1
ATOM 962 C CA . SER A 1 123 ? -5.992 14.5 17.391 1 93.69 123 SER A CA 1
ATOM 963 C C . SER A 1 123 ? -5.215 13.617 18.359 1 93.69 123 SER A C 1
ATOM 965 O O . SER A 1 123 ? -4.629 14.117 19.328 1 93.69 123 SER A O 1
ATOM 967 N N . GLU A 1 124 ? -5.238 12.312 18.141 1 94.38 124 GLU A N 1
ATOM 968 C CA . GLU A 1 124 ? -4.477 11.383 18.984 1 94.38 124 GLU A CA 1
ATOM 969 C C . GLU A 1 124 ? -2.979 11.648 18.875 1 94.38 124 GLU A C 1
ATOM 971 O O . GLU A 1 124 ? -2.271 11.641 19.891 1 94.38 124 GLU A O 1
ATOM 976 N N . LEU A 1 125 ? -2.529 11.898 17.719 1 92.94 125 LEU A N 1
ATOM 977 C CA . LEU A 1 125 ? -1.116 12.195 17.516 1 92.94 125 LEU A CA 1
ATOM 978 C C . LEU A 1 125 ? -0.75 13.547 18.109 1 92.94 125 LEU A C 1
ATOM 980 O O . LEU A 1 125 ? 0.311 13.688 18.719 1 92.94 125 LEU A O 1
ATOM 984 N N . ALA A 1 126 ? -1.623 14.492 17.875 1 91.31 126 ALA A N 1
ATOM 985 C CA . ALA A 1 126 ? -1.398 15.82 18.422 1 91.31 126 ALA A CA 1
ATOM 986 C C . ALA A 1 126 ? -1.236 15.758 19.938 1 91.31 126 ALA A C 1
ATOM 988 O O . ALA A 1 126 ? -0.369 16.438 20.516 1 91.31 126 ALA A O 1
ATOM 989 N N . ALA A 1 127 ? -2.076 15 20.531 1 91.31 127 ALA A N 1
ATOM 990 C CA . ALA A 1 127 ? -2.016 14.852 21.984 1 91.31 127 ALA A CA 1
ATOM 991 C C . ALA A 1 127 ? -0.694 14.219 22.406 1 91.31 127 ALA A C 1
ATOM 993 O O . ALA A 1 127 ? -0.11 14.609 23.422 1 91.31 127 ALA A O 1
ATOM 994 N N . GLN A 1 128 ? -0.235 13.305 21.609 1 88.56 128 GLN A N 1
ATOM 995 C CA . GLN A 1 128 ? 1.036 12.648 21.891 1 88.56 128 GLN A CA 1
ATOM 996 C C . GLN A 1 128 ? 2.201 13.625 21.766 1 88.56 128 GLN A C 1
ATOM 998 O O . GLN A 1 128 ? 3.152 13.57 22.562 1 88.56 128 GLN A O 1
ATOM 1003 N N . MET A 1 129 ? 2.143 14.5 20.844 1 84 129 MET A N 1
ATOM 1004 C CA . MET A 1 129 ? 3.197 15.484 20.625 1 84 129 MET A CA 1
ATOM 1005 C C . MET A 1 129 ? 3.221 16.516 21.75 1 84 129 MET A C 1
ATOM 1007 O O . MET A 1 129 ? 4.293 16.969 22.156 1 84 129 MET A O 1
ATOM 1011 N N . LYS A 1 130 ? 2.051 16.875 22.109 1 81.69 130 LYS A N 1
ATOM 1012 C CA . LYS A 1 130 ? 1.962 17.844 23.203 1 81.69 130 LYS A CA 1
ATOM 1013 C C . LYS A 1 130 ? 2.51 17.25 24.5 1 81.69 130 LYS A C 1
ATOM 1015 O O . LYS A 1 130 ? 3.145 17.953 25.297 1 81.69 130 LYS A O 1
ATOM 1020 N N . GLU A 1 131 ? 2.244 16.016 24.594 1 76.69 131 GLU A N 1
ATOM 1021 C CA . GLU A 1 131 ? 2.754 15.359 25.797 1 76.69 131 GLU A CA 1
ATOM 1022 C C . GLU A 1 131 ? 4.273 15.227 25.75 1 76.69 131 GLU A C 1
ATOM 1024 O O . GLU A 1 131 ? 4.945 15.344 26.766 1 76.69 131 GLU A O 1
ATOM 1029 N N . ALA A 1 132 ? 4.828 15.039 24.594 1 68.19 132 ALA A N 1
ATOM 1030 C CA . ALA A 1 132 ? 6.277 14.914 24.438 1 68.19 132 ALA A CA 1
ATOM 1031 C C . ALA A 1 132 ? 6.969 16.266 24.625 1 68.19 132 ALA A C 1
ATOM 1033 O O . ALA A 1 132 ? 8.094 16.328 25.125 1 68.19 132 ALA A O 1
ATOM 1034 N N . ARG A 1 133 ? 6.344 17.266 24.156 1 60.91 133 ARG A N 1
ATOM 1035 C CA . ARG A 1 133 ? 6.902 18.609 24.328 1 60.91 133 ARG A CA 1
ATOM 1036 C C . ARG A 1 133 ? 6.844 19.047 25.797 1 60.91 133 ARG A C 1
ATOM 1038 O O . ARG A 1 133 ? 7.66 19.844 26.25 1 60.91 133 ARG A O 1
ATOM 1045 N N . LYS A 1 134 ? 5.824 18.625 26.547 1 58.69 134 LYS A N 1
ATOM 1046 C CA . LYS A 1 134 ? 5.758 18.969 27.953 1 58.69 134 LYS A CA 1
ATOM 1047 C C . LYS A 1 134 ? 6.84 18.25 28.75 1 58.69 134 LYS A C 1
ATOM 1049 O O . LYS A 1 134 ? 7.227 18.688 29.828 1 58.69 134 LYS A O 1
ATOM 1054 N N . VAL A 1 135 ? 7.312 17.141 28.25 1 45.91 135 VAL A N 1
ATOM 1055 C CA . VAL A 1 135 ? 8.336 16.453 29.016 1 45.91 135 VAL A CA 1
ATOM 1056 C C . VAL A 1 135 ? 9.727 16.938 28.594 1 45.91 135 VAL A C 1
ATOM 1058 O O . VAL A 1 135 ? 9.992 17.109 27.406 1 45.91 135 VAL A O 1
ATOM 1061 N N . MET B 1 1 ? -1.621 4.699 -5.352 1 61.34 1 MET B N 1
ATOM 1062 C CA . MET B 1 1 ? -0.618 3.693 -5.012 1 61.34 1 MET B CA 1
ATOM 1063 C C . MET B 1 1 ? -1.111 2.293 -5.363 1 61.34 1 MET B C 1
ATOM 1065 O O . MET B 1 1 ? -2.252 1.939 -5.062 1 61.34 1 MET B O 1
ATOM 1069 N N . LYS B 1 2 ? -0.396 1.635 -6.367 1 82.25 2 LYS B N 1
ATOM 1070 C CA . LYS B 1 2 ? -0.875 0.328 -6.805 1 82.25 2 LYS B CA 1
ATOM 1071 C C . LYS B 1 2 ? 0.276 -0.667 -6.926 1 82.25 2 LYS B C 1
ATOM 1073 O O . LYS B 1 2 ? 1.399 -0.287 -7.262 1 82.25 2 LYS B O 1
ATOM 1078 N N . TYR B 1 3 ? 0.049 -1.903 -6.402 1 91 3 TYR B N 1
ATOM 1079 C CA . TYR B 1 3 ? 0.977 -2.984 -6.711 1 91 3 TYR B CA 1
ATOM 1080 C C . TYR B 1 3 ? 1.186 -3.109 -8.219 1 91 3 TYR B C 1
ATOM 1082 O O . TYR B 1 3 ? 0.285 -2.805 -9 1 91 3 TYR B O 1
ATOM 1090 N N . SER B 1 4 ? 2.367 -3.555 -8.57 1 91.38 4 SER B N 1
ATOM 1091 C CA . SER B 1 4 ? 2.717 -3.674 -9.977 1 91.38 4 SER B CA 1
ATOM 1092 C C . SER B 1 4 ? 1.927 -4.793 -10.656 1 91.38 4 SER B C 1
ATOM 1094 O O . SER B 1 4 ? 1.403 -5.684 -9.977 1 91.38 4 SER B O 1
ATOM 1096 N N . LYS B 1 5 ? 1.864 -4.73 -11.922 1 92 5 LYS B N 1
ATOM 1097 C CA . LYS B 1 5 ? 1.297 -5.836 -12.688 1 92 5 LYS B CA 1
ATOM 1098 C C . LYS B 1 5 ? 2.088 -7.121 -12.469 1 92 5 LYS B C 1
ATOM 1100 O O . LYS B 1 5 ? 1.519 -8.219 -12.477 1 92 5 LYS B O 1
ATOM 1105 N N . ALA B 1 6 ? 3.404 -6.91 -12.273 1 95.06 6 ALA B N 1
ATOM 1106 C CA . ALA B 1 6 ? 4.273 -8.055 -12.023 1 95.06 6 ALA B CA 1
ATOM 1107 C C . ALA B 1 6 ? 3.803 -8.836 -10.797 1 95.06 6 ALA B C 1
ATOM 1109 O O . ALA B 1 6 ? 3.83 -10.07 -10.789 1 95.06 6 ALA B O 1
ATOM 1110 N N . THR B 1 7 ? 3.402 -8.094 -9.781 1 96 7 THR B N 1
ATOM 1111 C CA . THR B 1 7 ? 2.893 -8.742 -8.578 1 96 7 THR B CA 1
ATOM 1112 C C . THR B 1 7 ? 1.647 -9.57 -8.898 1 96 7 THR B C 1
ATOM 1114 O O . THR B 1 7 ? 1.505 -10.695 -8.414 1 96 7 THR B O 1
ATOM 1117 N N . ASN B 1 8 ? 0.761 -9.031 -9.719 1 94.31 8 ASN B N 1
ATOM 1118 C CA . ASN B 1 8 ? -0.421 -9.766 -10.156 1 94.31 8 ASN B CA 1
ATOM 1119 C C . ASN B 1 8 ? -0.046 -11.07 -10.852 1 94.31 8 ASN B C 1
ATOM 1121 O O . ASN B 1 8 ? -0.524 -12.141 -10.469 1 94.31 8 ASN B O 1
ATOM 1125 N N . TYR B 1 9 ? 0.836 -11.016 -11.742 1 95.81 9 TYR B N 1
ATOM 1126 C CA . TYR B 1 9 ? 1.247 -12.195 -12.5 1 95.81 9 TYR B CA 1
ATOM 1127 C C . TYR B 1 9 ? 1.943 -13.211 -11.594 1 95.81 9 TYR B C 1
ATOM 1129 O O . TYR B 1 9 ? 1.732 -14.414 -11.727 1 95.81 9 TYR B O 1
ATOM 1137 N N . ALA B 1 10 ? 2.736 -12.68 -10.719 1 97.12 10 ALA B N 1
ATOM 1138 C CA . ALA B 1 10 ? 3.465 -13.555 -9.805 1 97.12 10 ALA B CA 1
ATOM 1139 C C . ALA B 1 10 ? 2.504 -14.336 -8.914 1 97.12 10 ALA B C 1
ATOM 1141 O O . ALA B 1 10 ? 2.645 -15.547 -8.75 1 97.12 10 ALA B O 1
ATOM 1142 N N . LEU B 1 11 ? 1.557 -13.594 -8.383 1 96.69 11 LEU B N 1
ATOM 1143 C CA . LEU B 1 11 ? 0.597 -14.234 -7.488 1 96.69 11 LEU B CA 1
ATOM 1144 C C . LEU B 1 11 ? -0.196 -15.305 -8.227 1 96.69 11 LEU B C 1
ATOM 1146 O O . LEU B 1 11 ? -0.368 -16.422 -7.723 1 96.69 11 LEU B O 1
ATOM 1150 N N . HIS B 1 12 ? -0.633 -15.055 -9.367 1 95.38 12 HIS B N 1
ATOM 1151 C CA . HIS B 1 12 ? -1.406 -16.016 -10.156 1 95.38 12 HIS B CA 1
ATOM 1152 C C . HIS B 1 12 ? -0.542 -17.188 -10.594 1 95.38 12 HIS B C 1
ATOM 1154 O O . HIS B 1 12 ? -1.002 -18.328 -10.602 1 95.38 12 HIS B O 1
ATOM 1160 N N . THR B 1 13 ? 0.67 -16.875 -10.984 1 96.31 13 THR B N 1
ATOM 1161 C CA . THR B 1 13 ? 1.605 -17.938 -11.336 1 96.31 13 THR B CA 1
ATOM 1162 C C . THR B 1 13 ? 1.801 -18.891 -10.164 1 96.31 13 THR B C 1
ATOM 1164 O O . THR B 1 13 ? 1.688 -20.109 -10.328 1 96.31 13 THR B O 1
ATOM 1167 N N . MET B 1 14 ? 2.045 -18.344 -9.016 1 96.62 14 MET B N 1
ATOM 1168 C CA . MET B 1 14 ? 2.295 -19.156 -7.836 1 96.62 14 MET B CA 1
ATOM 1169 C C . MET B 1 14 ? 1.075 -20.016 -7.496 1 96.62 14 MET B C 1
ATOM 1171 O O . MET B 1 14 ? 1.21 -21.188 -7.145 1 96.62 14 MET B O 1
ATOM 1175 N N . LEU B 1 15 ? -0.097 -19.422 -7.574 1 94.94 15 LEU B N 1
ATOM 1176 C CA . LEU B 1 15 ? -1.314 -20.172 -7.312 1 94.94 15 LEU B CA 1
ATOM 1177 C C . LEU B 1 15 ? -1.428 -21.359 -8.266 1 94.94 15 LEU B C 1
ATOM 1179 O O . LEU B 1 15 ? -1.735 -22.484 -7.836 1 94.94 15 LEU B O 1
ATOM 1183 N N . HIS B 1 16 ? -1.136 -21.125 -9.516 1 94.31 16 HIS B N 1
ATOM 1184 C CA . HIS B 1 16 ? -1.188 -22.203 -10.5 1 94.31 16 HIS B CA 1
ATOM 1185 C C . HIS B 1 16 ? -0.195 -23.297 -10.172 1 94.31 16 HIS B C 1
ATOM 1187 O O . HIS B 1 16 ? -0.532 -24.484 -10.234 1 94.31 16 HIS B O 1
ATOM 1193 N N . LEU B 1 17 ? 0.964 -22.922 -9.82 1 95.19 17 LEU B N 1
ATOM 1194 C CA . LEU B 1 17 ? 2 -23.922 -9.531 1 95.19 17 LEU B CA 1
ATOM 1195 C C . LEU B 1 17 ? 1.66 -24.703 -8.273 1 95.19 17 LEU B C 1
ATOM 1197 O O . LEU B 1 17 ? 1.955 -25.906 -8.195 1 95.19 17 LEU B O 1
ATOM 1201 N N . VAL B 1 18 ? 1.074 -24.047 -7.293 1 93.69 18 VAL B N 1
ATOM 1202 C CA . VAL B 1 18 ? 0.694 -24.703 -6.051 1 93.69 18 VAL B CA 1
ATOM 1203 C C . VAL B 1 18 ? -0.401 -25.734 -6.328 1 93.69 18 VAL B C 1
ATOM 1205 O O . VAL B 1 18 ? -0.442 -26.797 -5.691 1 93.69 18 VAL B O 1
ATOM 1208 N N . ILE B 1 19 ? -1.3 -25.422 -7.266 1 91.56 19 ILE B N 1
ATOM 1209 C CA . ILE B 1 19 ? -2.412 -26.312 -7.594 1 91.56 19 ILE B CA 1
ATOM 1210 C C . ILE B 1 19 ? -1.913 -27.469 -8.445 1 91.56 19 ILE B C 1
ATOM 1212 O O . ILE B 1 19 ? -2.508 -28.547 -8.445 1 91.56 19 ILE B O 1
ATOM 1216 N N . THR B 1 20 ? -0.819 -27.297 -9.148 1 91.56 20 THR B N 1
ATOM 1217 C CA . THR B 1 20 ? -0.245 -28.297 -10.039 1 91.56 20 THR B CA 1
ATOM 1218 C C . THR B 1 20 ? 0.52 -29.344 -9.242 1 91.56 20 THR B C 1
ATOM 1220 O O . THR B 1 20 ? 1.083 -29.047 -8.188 1 91.56 20 THR B O 1
ATOM 1223 N N . GLU B 1 21 ? 0.566 -30.547 -9.734 1 89 21 GLU B N 1
ATOM 1224 C CA . GLU B 1 21 ? 1.294 -31.641 -9.094 1 89 21 GLU B CA 1
ATOM 1225 C C . GLU B 1 21 ? 2.77 -31.297 -8.922 1 89 21 GLU B C 1
ATOM 1227 O O . GLU B 1 21 ? 3.389 -30.719 -9.82 1 89 21 GLU B O 1
ATOM 1232 N N . PRO B 1 22 ? 3.33 -31.641 -7.758 1 87.19 22 PRO B N 1
ATOM 1233 C CA . PRO B 1 22 ? 4.695 -31.234 -7.414 1 87.19 22 PRO B CA 1
ATOM 1234 C C . PRO B 1 22 ? 5.727 -31.719 -8.438 1 87.19 22 PRO B C 1
ATOM 1236 O O . PRO B 1 22 ? 6.754 -31.062 -8.633 1 87.19 22 PRO B O 1
ATOM 1239 N N . GLU B 1 23 ? 5.496 -32.812 -9.117 1 87.38 23 GLU B N 1
ATOM 1240 C CA . GLU B 1 23 ? 6.492 -33.375 -10.023 1 87.38 23 GLU B CA 1
ATOM 1241 C C . GLU B 1 23 ? 6.316 -32.812 -11.438 1 87.38 23 GLU B C 1
ATOM 1243 O O . GLU B 1 23 ? 7.199 -32.969 -12.289 1 87.38 23 GLU B O 1
ATOM 1248 N N . GLN B 1 24 ? 5.273 -32.125 -11.641 1 92.44 24 GLN B N 1
ATOM 1249 C CA . GLN B 1 24 ? 4.965 -31.625 -12.977 1 92.44 24 GLN B CA 1
ATOM 1250 C C . GLN B 1 24 ? 5.621 -30.266 -13.227 1 92.44 24 GLN B C 1
ATOM 1252 O O . GLN B 1 24 ? 5.625 -29.406 -12.352 1 92.44 24 GLN B O 1
ATOM 1257 N N . LEU B 1 25 ? 6.27 -30.203 -14.375 1 95.88 25 LEU B N 1
ATOM 1258 C CA . LEU B 1 25 ? 6.828 -28.922 -14.836 1 95.88 25 LEU B CA 1
ATOM 1259 C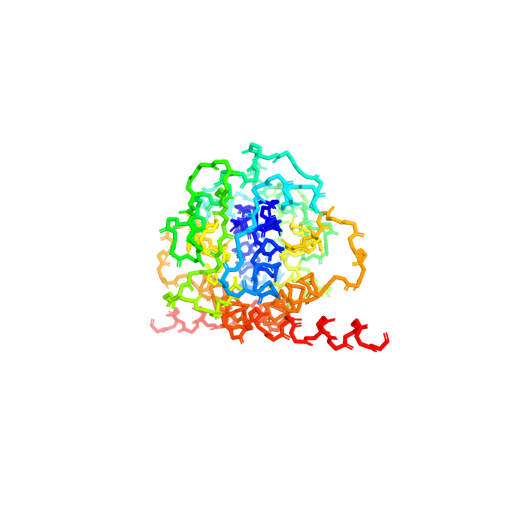 C . LEU B 1 25 ? 5.836 -28.188 -15.734 1 95.88 25 LEU B C 1
ATOM 1261 O O . LEU B 1 25 ? 5.168 -28.812 -16.562 1 95.88 25 LEU B O 1
ATOM 1265 N N . VAL B 1 26 ? 5.723 -26.922 -15.508 1 96.5 26 VAL B N 1
ATOM 1266 C CA . VAL B 1 26 ? 4.848 -26.094 -16.328 1 96.5 26 VAL B CA 1
ATOM 1267 C C . VAL B 1 26 ? 5.688 -25.125 -17.156 1 96.5 26 VAL B C 1
ATOM 1269 O O . VAL B 1 26 ? 6.547 -24.422 -16.625 1 96.5 26 VAL B O 1
ATOM 1272 N N . SER B 1 27 ? 5.453 -25.094 -18.422 1 96.44 27 SER B N 1
ATOM 1273 C CA . SER B 1 27 ? 6.262 -24.234 -19.297 1 96.44 27 SER B CA 1
ATOM 1274 C C . SER B 1 27 ? 5.855 -22.766 -19.156 1 96.44 27 SER B C 1
ATOM 1276 O O . SER B 1 27 ? 4.715 -22.469 -18.797 1 96.44 27 SER B O 1
ATOM 1278 N N . VAL B 1 28 ? 6.855 -21.906 -19.469 1 96.38 28 VAL B N 1
ATOM 1279 C CA . VAL B 1 28 ? 6.57 -20.469 -19.453 1 96.38 28 VAL B CA 1
ATOM 1280 C C . VAL B 1 28 ? 5.465 -20.156 -20.469 1 96.38 28 VAL B C 1
ATOM 1282 O O . VAL B 1 28 ? 4.645 -19.266 -20.219 1 96.38 28 VAL B O 1
ATOM 1285 N N . HIS B 1 29 ? 5.391 -20.938 -21.562 1 96.31 29 HIS B N 1
ATOM 1286 C CA . HIS B 1 29 ? 4.383 -20.703 -22.578 1 96.31 29 HIS B CA 1
ATOM 1287 C C . HIS B 1 29 ? 2.984 -21.016 -22.062 1 96.31 29 HIS B C 1
ATOM 1289 O O . HIS B 1 29 ? 2.041 -20.25 -22.312 1 96.31 29 HIS B O 1
ATOM 1295 N N . GLN B 1 30 ? 2.857 -22.062 -21.391 1 95.81 30 GLN B N 1
ATOM 1296 C CA 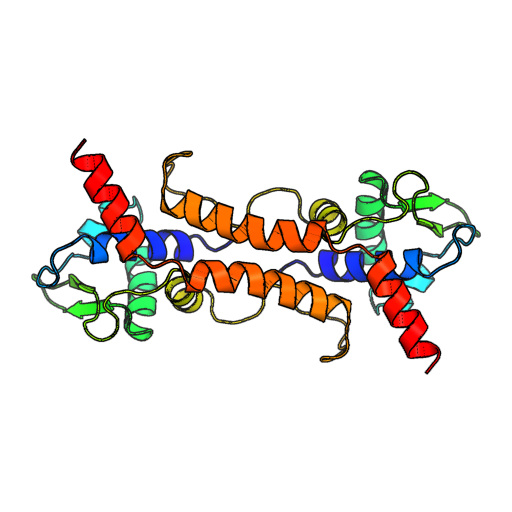. GLN B 1 30 ? 1.575 -22.422 -20.797 1 95.81 30 GLN B CA 1
ATOM 1297 C C . GLN B 1 30 ? 1.121 -21.375 -19.797 1 95.81 30 GLN B C 1
ATOM 1299 O O . GLN B 1 30 ? -0.033 -20.938 -19.812 1 95.81 30 GLN B O 1
ATOM 1304 N N . LEU B 1 31 ? 1.993 -21 -18.922 1 96.38 31 LEU B N 1
ATOM 1305 C CA . LEU B 1 31 ? 1.676 -20 -17.891 1 96.38 31 LEU B CA 1
ATOM 1306 C C . LEU B 1 31 ? 1.303 -18.672 -18.531 1 96.38 31 LEU B C 1
ATOM 1308 O O . LEU B 1 31 ? 0.357 -18.016 -18.094 1 96.38 31 LEU B O 1
ATOM 1312 N N . ALA B 1 32 ? 2.078 -18.266 -19.5 1 96.62 32 ALA B N 1
ATOM 1313 C CA . ALA B 1 32 ? 1.835 -17 -20.203 1 96.62 32 ALA B CA 1
ATOM 1314 C C . ALA B 1 32 ? 0.475 -17.016 -20.891 1 96.62 32 ALA B C 1
ATOM 1316 O O . ALA B 1 32 ? -0.261 -16.031 -20.844 1 96.62 32 ALA B O 1
ATOM 1317 N N . ASP B 1 33 ? 0.159 -18.125 -21.5 1 95.62 33 ASP B N 1
ATOM 1318 C CA . ASP B 1 33 ? -1.125 -18.266 -22.188 1 95.62 33 ASP B CA 1
ATOM 1319 C C . ASP B 1 33 ? -2.283 -18.172 -21.188 1 95.62 33 ASP B C 1
ATOM 1321 O O . ASP B 1 33 ? -3.275 -17.484 -21.453 1 95.62 33 ASP B O 1
ATOM 1325 N N . LEU B 1 34 ? -2.123 -18.781 -20.078 1 91.25 34 LEU B N 1
ATOM 1326 C CA . LEU B 1 34 ? -3.146 -18.781 -19.047 1 91.25 34 LEU B CA 1
ATOM 1327 C C . LEU B 1 34 ? -3.408 -17.359 -18.547 1 91.25 34 LEU B C 1
ATOM 1329 O O . LEU B 1 34 ? -4.543 -17.016 -18.219 1 91.25 34 LEU B O 1
ATOM 1333 N N . GLN B 1 35 ? -2.438 -16.547 -18.594 1 92.75 35 GLN B N 1
ATOM 1334 C CA . GLN B 1 35 ? -2.561 -15.219 -18 1 92.75 35 GLN B CA 1
ATOM 1335 C C . GLN B 1 35 ? -2.629 -14.133 -19.062 1 92.75 35 GLN B C 1
ATOM 1337 O O . GLN B 1 35 ? -2.676 -12.945 -18.75 1 92.75 35 GLN B O 1
ATOM 1342 N N . LYS B 1 36 ? -2.514 -14.484 -20.281 1 93.44 36 LYS B N 1
ATOM 1343 C CA . LYS B 1 36 ? -2.625 -13.57 -21.422 1 93.44 36 LYS B CA 1
ATOM 1344 C C . LYS B 1 36 ? -1.559 -12.484 -21.344 1 93.44 36 LYS B C 1
ATOM 1346 O O . LYS B 1 36 ? -1.87 -11.297 -21.453 1 93.44 36 LYS B O 1
ATOM 1351 N N . VAL B 1 37 ? -0.328 -12.938 -21.156 1 95.06 37 VAL B N 1
ATOM 1352 C CA . VAL B 1 37 ? 0.844 -12.07 -21.141 1 95.06 37 VAL B CA 1
ATOM 1353 C C . VAL B 1 37 ? 1.961 -12.695 -21.984 1 95.06 37 VAL B C 1
ATOM 1355 O O . VAL B 1 37 ? 1.937 -13.898 -22.266 1 95.06 37 VAL B O 1
ATOM 1358 N N . SER B 1 38 ? 2.846 -11.945 -22.469 1 96.94 38 SER B N 1
ATOM 1359 C CA . SER B 1 38 ? 3.932 -12.477 -23.281 1 96.94 38 SER B CA 1
ATOM 1360 C C . SER B 1 38 ? 4.848 -13.375 -22.453 1 96.94 38 SER B C 1
ATOM 1362 O O . SER B 1 38 ? 5.121 -13.094 -21.281 1 96.94 38 SER B O 1
ATOM 1364 N N . PRO B 1 39 ? 5.316 -14.469 -23.062 1 97.12 39 PRO B N 1
ATOM 1365 C CA . PRO B 1 39 ? 6.273 -15.336 -22.359 1 97.12 39 PRO B CA 1
ATOM 1366 C C . PRO B 1 39 ? 7.535 -14.594 -21.938 1 97.12 39 PRO B C 1
ATOM 1368 O O . PRO B 1 39 ? 8.094 -14.875 -20.875 1 97.12 39 PRO B O 1
ATOM 1371 N N . THR B 1 40 ? 7.949 -13.703 -22.75 1 97.56 40 THR B N 1
ATOM 1372 C CA . THR B 1 40 ? 9.156 -12.938 -22.453 1 97.56 40 THR B CA 1
ATOM 1373 C C . THR B 1 40 ? 8.961 -12.109 -21.188 1 97.56 40 THR B C 1
ATOM 1375 O O . THR B 1 40 ? 9.836 -12.094 -20.312 1 97.56 40 THR B O 1
ATOM 1378 N N . TYR B 1 41 ? 7.863 -11.469 -21.109 1 97.25 41 TYR B N 1
ATOM 1379 C CA . TYR B 1 41 ? 7.57 -10.672 -19.938 1 97.25 41 TYR B CA 1
ATOM 1380 C C . TYR B 1 41 ? 7.43 -11.555 -18.703 1 97.25 41 TYR B C 1
ATOM 1382 O O . TYR B 1 41 ? 7.988 -11.25 -17.641 1 97.25 41 TYR B O 1
ATOM 1390 N N . LEU B 1 42 ? 6.691 -12.625 -18.812 1 97.75 42 LEU B N 1
ATOM 1391 C CA . LEU B 1 42 ? 6.473 -13.516 -17.688 1 97.75 42 LEU B CA 1
ATOM 1392 C C . LEU B 1 42 ? 7.781 -14.148 -17.234 1 97.75 42 LEU B C 1
ATOM 1394 O O . LEU B 1 42 ? 7.992 -14.375 -16.031 1 97.75 42 LEU B O 1
ATOM 1398 N N . SER B 1 43 ? 8.664 -14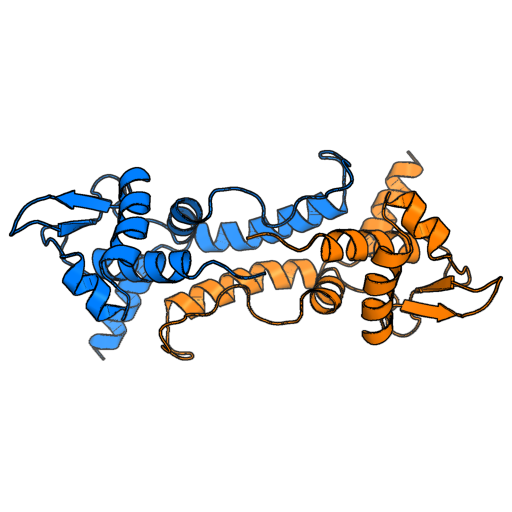.422 -18.156 1 97.38 43 SER B N 1
ATOM 1399 C CA . SER B 1 43 ? 9.945 -15.039 -17.828 1 97.38 43 SER B CA 1
ATOM 1400 C C . SER B 1 43 ? 10.75 -14.164 -16.875 1 97.38 43 SER B C 1
ATOM 1402 O O . SER B 1 43 ? 11.445 -14.672 -15.992 1 97.38 43 SER B O 1
ATOM 1404 N N . LYS B 1 44 ? 10.656 -12.914 -17.016 1 97.69 44 LYS B N 1
ATOM 1405 C CA . LYS B 1 44 ? 11.359 -12 -16.125 1 97.69 44 LYS B CA 1
ATOM 1406 C C . LYS B 1 44 ? 10.828 -12.109 -14.703 1 97.69 44 LYS B C 1
ATOM 1408 O O . LYS B 1 44 ? 11.594 -12.062 -13.742 1 97.69 44 LYS B O 1
ATOM 1413 N N . ILE B 1 45 ? 9.586 -12.203 -14.609 1 98 45 ILE B N 1
ATOM 1414 C CA . ILE B 1 45 ? 8.93 -12.336 -13.312 1 98 45 ILE B CA 1
ATOM 1415 C C . ILE B 1 45 ? 9.297 -13.68 -12.688 1 98 45 ILE B C 1
ATOM 1417 O O . ILE B 1 45 ? 9.617 -13.75 -11.5 1 98 45 ILE B O 1
ATOM 1421 N N . LEU B 1 46 ? 9.289 -14.711 -13.523 1 98.19 46 LEU B N 1
ATOM 1422 C CA . LEU B 1 46 ? 9.617 -16.047 -13.047 1 98.19 46 LEU B CA 1
ATOM 1423 C C . LEU B 1 46 ? 11.07 -16.125 -12.578 1 98.19 46 LEU B C 1
ATOM 1425 O O . LEU B 1 46 ? 11.383 -16.812 -11.609 1 98.19 46 LEU B O 1
ATOM 1429 N N . THR B 1 47 ? 11.883 -15.406 -13.25 1 97.88 47 THR B N 1
ATOM 1430 C CA . THR B 1 47 ? 13.289 -15.359 -12.859 1 97.88 47 THR B CA 1
ATOM 1431 C C . THR B 1 47 ? 13.438 -14.781 -11.453 1 97.88 47 THR B C 1
ATOM 1433 O O . THR B 1 47 ? 14.242 -15.266 -10.656 1 97.88 47 THR B O 1
ATOM 1436 N N . LYS B 1 48 ? 12.672 -13.75 -11.164 1 97.94 48 LYS B N 1
ATOM 1437 C CA . LYS B 1 48 ? 12.688 -13.18 -9.82 1 97.94 48 LYS B CA 1
ATOM 1438 C C . LYS B 1 48 ? 12.211 -14.195 -8.781 1 97.94 48 LYS B C 1
ATOM 1440 O O . LYS B 1 48 ? 12.766 -14.281 -7.688 1 97.94 48 LYS B O 1
ATOM 1445 N N . LEU B 1 49 ? 11.242 -14.922 -9.117 1 98.12 49 LEU B N 1
ATOM 1446 C CA . LEU B 1 49 ? 10.695 -15.93 -8.211 1 98.12 49 LEU B CA 1
ATOM 1447 C C . LEU B 1 49 ? 11.703 -17.062 -7.984 1 98.12 49 LEU B C 1
ATOM 1449 O O . LEU B 1 49 ? 11.797 -17.594 -6.883 1 98.12 49 LEU B O 1
ATOM 1453 N N . VAL B 1 50 ? 12.438 -17.422 -9.016 1 97.62 50 VAL B N 1
ATOM 1454 C CA . VAL B 1 50 ? 13.484 -18.422 -8.906 1 97.62 50 VAL B CA 1
ATOM 1455 C C . VAL B 1 50 ? 14.586 -17.922 -7.973 1 97.62 50 VAL B C 1
ATOM 1457 O O . VAL B 1 50 ? 15.008 -18.641 -7.059 1 97.62 50 VAL B O 1
ATOM 1460 N N . LYS B 1 51 ? 14.961 -16.734 -8.188 1 97.06 51 LYS B N 1
ATOM 1461 C CA . LYS B 1 51 ? 16.031 -16.141 -7.379 1 97.06 51 LYS B CA 1
ATOM 1462 C C . LYS B 1 51 ? 15.617 -16.062 -5.91 1 97.06 51 LYS B C 1
ATOM 1464 O O . LYS B 1 51 ? 16.453 -16.203 -5.02 1 97.06 51 LYS B O 1
ATOM 1469 N N . ALA B 1 52 ? 14.375 -15.859 -5.723 1 96.5 52 ALA B N 1
ATOM 1470 C CA . ALA B 1 52 ? 13.852 -15.758 -4.363 1 96.5 52 ALA B CA 1
ATOM 1471 C C . ALA B 1 52 ? 13.656 -17.141 -3.74 1 96.5 52 ALA B C 1
ATOM 1473 O O . ALA B 1 52 ? 13.258 -17.25 -2.578 1 96.5 52 ALA B O 1
ATOM 1474 N N . GLY B 1 53 ? 13.852 -18.156 -4.508 1 95.88 53 GLY B N 1
ATOM 1475 C CA . GLY B 1 53 ? 13.766 -19.516 -4.004 1 95.88 53 GLY B CA 1
ATOM 1476 C C . GLY B 1 53 ? 12.336 -20.031 -3.904 1 95.88 53 GLY B C 1
ATOM 1477 O O . GLY B 1 53 ? 12.07 -21 -3.188 1 95.88 53 GLY B O 1
ATOM 1478 N N . MET B 1 54 ? 11.422 -19.422 -4.598 1 95.69 54 MET B N 1
ATOM 1479 C CA . MET B 1 54 ? 10.016 -19.797 -4.504 1 95.69 54 MET B CA 1
ATOM 1480 C C . MET B 1 54 ? 9.68 -20.906 -5.508 1 95.69 54 MET B C 1
ATOM 1482 O O . MET B 1 54 ? 8.789 -21.719 -5.262 1 95.69 54 MET B O 1
ATOM 1486 N N . ILE B 1 55 ? 10.375 -20.844 -6.609 1 97.25 55 ILE B N 1
ATOM 1487 C CA . ILE B 1 55 ? 10.172 -21.875 -7.633 1 97.25 55 ILE B CA 1
ATOM 1488 C C . ILE B 1 55 ? 11.523 -22.328 -8.188 1 97.25 55 ILE B C 1
ATOM 1490 O O . ILE B 1 55 ? 12.547 -21.688 -7.934 1 97.25 55 ILE B O 1
ATOM 1494 N N . GLU B 1 56 ? 11.469 -23.438 -8.836 1 96.94 56 GLU B N 1
ATOM 1495 C CA . GLU B 1 56 ? 12.617 -24 -9.531 1 96.94 56 GLU B CA 1
ATOM 1496 C C . GLU B 1 56 ? 12.406 -24.016 -11.039 1 96.94 56 GLU B C 1
ATOM 1498 O O . GLU B 1 56 ? 11.273 -24.141 -11.508 1 96.94 56 GLU B O 1
ATOM 1503 N N . SER B 1 57 ? 13.492 -23.875 -11.719 1 96.31 57 SER B N 1
ATOM 1504 C CA . SER B 1 57 ? 13.422 -23.875 -13.172 1 96.31 57 SER B CA 1
ATOM 1505 C C . SER B 1 57 ? 14.305 -24.969 -13.766 1 96.31 57 SER B C 1
ATOM 1507 O O . SER B 1 57 ? 15.375 -25.266 -13.227 1 96.31 57 SER B O 1
ATOM 1509 N N . THR B 1 58 ? 13.781 -25.594 -14.766 1 94 58 THR B N 1
ATOM 1510 C CA . THR B 1 58 ? 14.523 -26.562 -15.562 1 94 58 THR B CA 1
ATOM 1511 C C . THR B 1 58 ? 14.555 -26.141 -17.031 1 94 58 THR B C 1
ATOM 1513 O O . THR B 1 58 ? 13.516 -25.828 -17.609 1 94 58 THR B O 1
ATOM 1516 N N . SER B 1 59 ? 15.758 -26.094 -17.547 1 89.81 59 SER B N 1
ATOM 1517 C CA . SER B 1 59 ? 15.922 -25.672 -18.938 1 89.81 59 SER B CA 1
ATOM 1518 C C . SER B 1 59 ? 15.719 -26.844 -19.891 1 89.81 59 SER B C 1
ATOM 1520 O O . SER B 1 59 ? 15.758 -28 -19.484 1 89.81 59 SER B O 1
ATOM 1522 N N . GLY B 1 60 ? 15.508 -26.578 -21.188 1 85.75 60 GLY B N 1
ATOM 1523 C CA . GLY B 1 60 ? 15.422 -27.594 -22.234 1 85.75 60 GLY B CA 1
ATOM 1524 C C . GLY B 1 60 ? 14.031 -27.734 -22.828 1 85.75 60 GLY B C 1
ATOM 1525 O O . GLY B 1 60 ? 13.086 -27.109 -22.344 1 85.75 60 GLY B O 1
ATOM 1526 N N . ALA B 1 61 ? 13.812 -28.547 -23.844 1 85.06 61 ALA B N 1
ATOM 1527 C CA . ALA B 1 61 ? 12.562 -28.75 -24.562 1 85.06 61 ALA B CA 1
ATOM 1528 C C . ALA B 1 61 ? 11.469 -29.266 -23.625 1 85.06 61 ALA B C 1
ATOM 1530 O O . ALA B 1 61 ? 10.289 -28.938 -23.797 1 85.06 61 ALA B O 1
ATOM 1531 N N . ASN B 1 62 ? 11.875 -30.047 -22.625 1 86.75 62 ASN B N 1
ATOM 1532 C CA . ASN B 1 62 ? 10.922 -30.578 -21.656 1 86.75 62 ASN B CA 1
ATOM 1533 C C . ASN B 1 62 ? 11.031 -29.844 -20.312 1 86.75 62 ASN B C 1
ATOM 1535 O O . ASN B 1 62 ? 10.625 -30.359 -19.281 1 86.75 62 ASN B O 1
ATOM 1539 N N . GLY B 1 63 ? 11.609 -28.641 -20.422 1 93.25 63 GLY B N 1
ATOM 1540 C CA . GLY B 1 63 ? 11.812 -27.875 -19.188 1 93.25 63 GLY B CA 1
ATOM 1541 C C . GLY B 1 63 ? 10.602 -27.047 -18.797 1 93.25 63 GLY B C 1
ATOM 1542 O O . GLY B 1 63 ? 9.516 -27.203 -19.375 1 93.25 63 GLY B O 1
ATOM 1543 N N . GLY B 1 64 ? 10.711 -26.359 -17.625 1 97.06 64 GLY B N 1
ATOM 1544 C CA . GLY B 1 64 ? 9.641 -25.578 -17.047 1 97.06 64 GLY B CA 1
ATOM 1545 C C . GLY B 1 64 ? 9.883 -25.203 -15.586 1 97.06 64 GLY B C 1
ATOM 1546 O O . GLY B 1 64 ? 11.031 -25.094 -15.156 1 97.06 64 GLY B O 1
ATOM 1547 N N . TYR B 1 65 ? 8.797 -24.828 -15.023 1 97.44 65 TYR B N 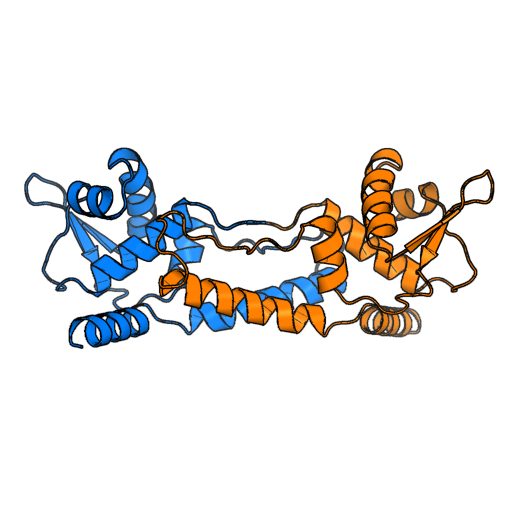1
ATOM 1548 C CA . TYR B 1 65 ? 8.867 -24.328 -13.656 1 97.44 65 TYR B CA 1
ATOM 1549 C C . TYR B 1 65 ? 8.031 -25.203 -12.727 1 97.44 65 TYR B C 1
ATOM 1551 O O . TYR B 1 65 ? 7.027 -25.781 -13.141 1 97.44 65 TYR B O 1
ATOM 1559 N N . ARG B 1 66 ? 8.477 -25.312 -11.547 1 96.06 66 ARG B N 1
ATOM 1560 C CA . ARG B 1 66 ? 7.711 -25.969 -10.492 1 96.06 66 ARG B CA 1
ATOM 1561 C C . ARG B 1 66 ? 7.93 -25.281 -9.148 1 96.06 66 ARG B C 1
ATOM 1563 O O . ARG B 1 66 ? 8.875 -24.5 -8.984 1 96.06 66 ARG B 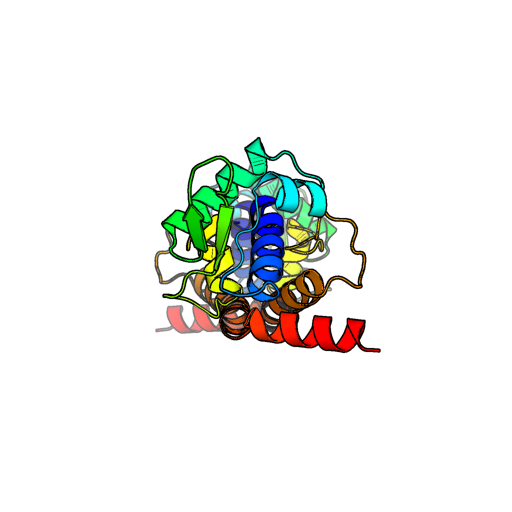O 1
ATOM 1570 N N . LEU B 1 67 ? 7.008 -25.547 -8.234 1 95.5 67 LEU B N 1
ATOM 1571 C CA . LEU B 1 67 ? 7.152 -25.031 -6.879 1 95.5 67 LEU B CA 1
ATOM 1572 C C . LEU B 1 67 ? 8.43 -25.562 -6.23 1 95.5 67 LEU B C 1
ATOM 1574 O O . LEU B 1 67 ? 8.781 -26.734 -6.395 1 95.5 67 LEU B O 1
ATOM 1578 N N . SER B 1 68 ? 9.07 -24.641 -5.484 1 94.38 68 SER B N 1
ATOM 1579 C CA . SER B 1 68 ? 10.297 -25.047 -4.801 1 94.38 68 SER B CA 1
ATOM 1580 C C . SER B 1 68 ? 10 -26.031 -3.668 1 94.38 68 SER B C 1
ATOM 1582 O O . SER B 1 68 ? 9.055 -25.828 -2.902 1 94.38 68 SER B O 1
ATOM 1584 N N . ARG B 1 69 ? 10.805 -27 -3.504 1 90.31 69 ARG B N 1
ATOM 1585 C CA . ARG B 1 69 ? 10.656 -27.953 -2.418 1 90.31 69 ARG B CA 1
ATOM 1586 C C . ARG B 1 69 ? 11.07 -27.344 -1.084 1 90.31 69 ARG B C 1
ATOM 1588 O O . ARG B 1 69 ? 10.672 -27.828 -0.023 1 90.31 69 ARG B O 1
ATOM 1595 N N . LYS B 1 70 ? 11.836 -26.297 -1.161 1 90.31 70 LYS B N 1
ATOM 1596 C CA . LYS B 1 70 ? 12.312 -25.625 0.041 1 90.31 70 LYS B CA 1
ATOM 1597 C C . LYS B 1 70 ? 11.211 -24.75 0.637 1 90.31 70 LYS B C 1
ATOM 1599 O O . LYS B 1 70 ? 11.242 -24.422 1.827 1 90.31 70 LYS B O 1
ATOM 1604 N N . ASN B 1 71 ? 10.297 -24.266 -0.171 1 85.81 71 ASN B N 1
ATOM 1605 C CA . ASN B 1 71 ? 9.164 -23.438 0.24 1 85.81 71 ASN B CA 1
ATOM 1606 C C . ASN B 1 71 ? 7.863 -23.922 -0.404 1 85.81 71 ASN B C 1
ATOM 1608 O O . ASN B 1 71 ? 7.348 -23.281 -1.32 1 85.81 71 ASN B O 1
ATOM 1612 N N . PRO B 1 72 ? 7.316 -24.953 0.129 1 87.44 72 PRO B N 1
ATOM 1613 C CA . PRO B 1 72 ? 6.188 -25.609 -0.531 1 87.44 72 PRO B CA 1
ATOM 1614 C C . PRO B 1 72 ? 4.871 -24.859 -0.341 1 87.44 72 PRO B C 1
ATOM 1616 O O . PRO B 1 72 ? 3.877 -25.172 -1 1 87.44 72 PRO B O 1
ATOM 1619 N N . ASP B 1 73 ? 4.891 -23.891 0.58 1 91.31 73 ASP B N 1
ATOM 1620 C CA . ASP B 1 73 ? 3.65 -23.156 0.812 1 91.31 73 ASP B CA 1
ATOM 1621 C C . ASP B 1 73 ? 3.932 -21.688 1.117 1 91.31 73 ASP B C 1
ATOM 1623 O O . ASP B 1 73 ? 3.764 -21.25 2.254 1 91.31 73 ASP B O 1
ATOM 1627 N N . PRO B 1 74 ? 4.297 -20.953 0.062 1 94.94 74 PRO B N 1
ATOM 1628 C CA . PRO B 1 74 ? 4.641 -19.547 0.266 1 94.94 74 PRO B CA 1
ATOM 1629 C C . PRO B 1 74 ? 3.428 -18.688 0.621 1 94.94 74 PRO B C 1
ATOM 1631 O O . PRO B 1 74 ? 2.311 -18.984 0.196 1 94.94 74 PRO B O 1
ATOM 1634 N N . SER B 1 75 ? 3.668 -17.703 1.431 1 97.69 75 SER B N 1
ATOM 1635 C CA . SER B 1 75 ? 2.617 -16.734 1.763 1 97.69 75 SER B CA 1
ATOM 1636 C C . SER B 1 75 ? 2.492 -15.664 0.69 1 97.69 75 SER B C 1
ATOM 1638 O O . SER B 1 75 ? 3.398 -15.484 -0.126 1 97.69 75 SER B O 1
ATOM 1640 N N . PHE B 1 76 ? 1.39 -15.008 0.71 1 98.25 76 PHE B N 1
ATOM 1641 C CA . PHE B 1 76 ? 1.197 -13.867 -0.177 1 98.25 76 PHE B CA 1
ATOM 1642 C C . PHE B 1 76 ? 2.318 -12.852 -0.002 1 98.25 76 PHE B C 1
ATOM 1644 O O . PHE B 1 76 ? 2.852 -12.336 -0.984 1 98.25 76 PHE B O 1
ATOM 1651 N N . LEU B 1 77 ? 2.676 -12.625 1.247 1 98.06 77 LEU B N 1
ATOM 1652 C CA . LEU B 1 77 ? 3.656 -11.586 1.538 1 98.06 77 LEU B CA 1
ATOM 1653 C C . LEU B 1 77 ? 5.02 -11.945 0.961 1 98.06 77 LEU B C 1
ATOM 1655 O O . LEU B 1 77 ? 5.703 -11.094 0.391 1 98.06 77 LEU B O 1
ATOM 1659 N N . GLU B 1 78 ? 5.406 -13.188 1.116 1 97.5 78 GLU B N 1
ATOM 1660 C CA . GLU B 1 78 ? 6.691 -13.625 0.582 1 97.5 78 GLU B CA 1
ATOM 1661 C C . GLU B 1 78 ? 6.762 -13.422 -0.929 1 97.5 78 GLU B C 1
ATOM 1663 O O . GLU B 1 78 ? 7.793 -13 -1.456 1 97.5 78 GLU B O 1
ATOM 1668 N N . ILE B 1 79 ? 5.664 -13.727 -1.604 1 97.69 79 ILE B N 1
ATOM 1669 C CA . ILE B 1 79 ? 5.609 -13.57 -3.053 1 97.69 79 ILE B CA 1
ATOM 1670 C C . ILE B 1 79 ? 5.703 -12.094 -3.418 1 97.69 79 ILE B C 1
ATOM 1672 O O . ILE B 1 79 ? 6.453 -11.719 -4.324 1 97.69 79 ILE B O 1
ATOM 1676 N N . ILE B 1 80 ? 4.984 -11.297 -2.695 1 97.31 80 ILE B N 1
ATOM 1677 C CA . ILE B 1 80 ? 4.98 -9.859 -2.945 1 97.31 80 ILE B CA 1
ATOM 1678 C C . ILE B 1 80 ? 6.379 -9.297 -2.719 1 97.31 80 ILE B C 1
ATOM 1680 O O . ILE B 1 80 ? 6.879 -8.516 -3.531 1 97.31 80 ILE B O 1
ATOM 1684 N N . HIS B 1 81 ? 7.059 -9.727 -1.667 1 96.94 81 HIS B N 1
ATOM 1685 C CA . HIS B 1 81 ? 8.398 -9.242 -1.364 1 96.94 81 HIS B CA 1
ATOM 1686 C C . HIS B 1 81 ? 9.398 -9.664 -2.438 1 96.94 81 HIS B C 1
ATOM 1688 O O . HIS B 1 81 ? 10.336 -8.922 -2.746 1 96.94 81 HIS B O 1
ATOM 1694 N N . ALA B 1 82 ? 9.156 -10.797 -2.988 1 96.88 82 ALA B N 1
ATOM 1695 C CA . ALA B 1 82 ? 10.039 -11.273 -4.051 1 96.88 82 ALA B CA 1
ATOM 1696 C C . ALA B 1 82 ? 9.961 -10.367 -5.277 1 96.88 82 ALA B C 1
ATOM 1698 O O . ALA B 1 82 ? 10.93 -10.242 -6.023 1 96.88 82 ALA B O 1
ATOM 1699 N N . ILE B 1 83 ? 8.852 -9.75 -5.496 1 96.81 83 ILE B N 1
ATOM 1700 C CA . ILE B 1 83 ? 8.625 -8.953 -6.699 1 96.81 83 ILE B CA 1
ATOM 1701 C C . ILE B 1 83 ? 8.875 -7.48 -6.398 1 96.81 83 ILE B C 1
ATOM 1703 O O . ILE B 1 83 ? 9.586 -6.801 -7.145 1 96.81 83 ILE B O 1
ATOM 1707 N N . GLU B 1 84 ? 8.312 -6.996 -5.25 1 94.81 84 GLU B N 1
ATOM 1708 C CA . GLU B 1 84 ? 8.281 -5.566 -4.961 1 94.81 84 GLU B CA 1
ATOM 1709 C C . GLU B 1 84 ? 9.461 -5.16 -4.078 1 94.81 84 GLU B C 1
ATOM 1711 O O . GLU B 1 84 ? 9.773 -3.975 -3.953 1 94.81 84 GLU B O 1
ATOM 1716 N N . GLY B 1 85 ? 10.109 -6.066 -3.461 1 94.06 85 GLY B N 1
ATOM 1717 C CA . GLY B 1 85 ? 11.055 -5.746 -2.408 1 94.06 85 GLY B CA 1
ATOM 1718 C C . GLY B 1 85 ? 10.406 -5.555 -1.053 1 94.06 85 GLY B C 1
ATOM 1719 O O . GLY B 1 85 ? 9.219 -5.84 -0.885 1 94.06 85 GLY B O 1
ATOM 1720 N N . GLN B 1 86 ? 11.242 -5.082 -0.083 1 93 86 GLN B N 1
ATOM 1721 C CA . GLN B 1 86 ? 10.773 -5.035 1.299 1 93 86 GLN B CA 1
ATOM 1722 C C . GLN B 1 86 ? 10.648 -3.596 1.787 1 93 86 GLN B C 1
ATOM 1724 O O . GLN B 1 86 ? 10.305 -3.355 2.945 1 93 86 GLN B O 1
ATOM 1729 N N . ALA B 1 87 ? 10.797 -2.67 0.868 1 88.69 87 ALA B N 1
ATOM 1730 C CA . ALA B 1 87 ? 10.711 -1.27 1.272 1 88.69 87 ALA B CA 1
ATOM 1731 C C . ALA B 1 87 ? 9.297 -0.918 1.735 1 88.69 87 ALA B C 1
ATOM 1733 O O . ALA B 1 87 ? 8.312 -1.406 1.173 1 88.69 87 ALA B O 1
ATOM 1734 N N . SER B 1 88 ? 9.219 -0.103 2.717 1 90 88 SER B N 1
ATOM 1735 C CA . SER B 1 88 ? 7.934 0.322 3.256 1 90 88 SER B CA 1
ATOM 1736 C C . SER B 1 88 ? 7.129 1.098 2.217 1 90 88 SER B C 1
ATOM 1738 O O . SER B 1 88 ? 7.703 1.798 1.379 1 90 88 SER B O 1
ATOM 1740 N N . LEU B 1 89 ? 5.824 0.984 2.352 1 91 89 LEU B N 1
ATOM 1741 C CA . LEU B 1 89 ? 4.91 1.712 1.48 1 91 89 LEU B CA 1
ATOM 1742 C C . LEU B 1 89 ? 4.957 3.209 1.772 1 91 89 LEU B C 1
ATOM 1744 O O . LEU B 1 89 ? 4.523 4.02 0.951 1 91 89 LEU B O 1
ATOM 1748 N N . PHE B 1 90 ? 5.434 3.547 3.014 1 90.44 90 PHE B N 1
ATOM 1749 C CA . PHE B 1 90 ? 5.52 4.945 3.418 1 90.44 90 PHE B CA 1
ATOM 1750 C C . PHE B 1 90 ? 6.891 5.258 3.998 1 90.44 90 PHE B C 1
ATOM 1752 O O . PHE B 1 90 ? 7.371 4.559 4.891 1 90.44 90 PHE B O 1
ATOM 1759 N N . GLU B 1 91 ? 7.488 6.297 3.441 1 83.62 91 GLU B N 1
ATOM 1760 C CA . GLU B 1 91 ? 8.742 6.824 3.965 1 83.62 91 GLU B CA 1
ATOM 1761 C C . GLU B 1 91 ? 8.688 8.344 4.109 1 83.62 91 GLU B C 1
ATOM 1763 O O . GLU B 1 91 ? 8.484 9.055 3.125 1 83.62 91 GLU B O 1
ATOM 1768 N N . CYS B 1 92 ? 8.797 8.703 5.32 1 85.56 92 CYS B N 1
ATOM 1769 C CA . CYS B 1 92 ? 8.742 10.133 5.586 1 85.56 92 CYS B CA 1
ATOM 1770 C C . CYS B 1 92 ? 9.938 10.844 4.961 1 85.56 92 CYS B C 1
ATOM 1772 O O . CYS B 1 92 ? 11.086 10.492 5.223 1 85.56 92 CYS B O 1
ATOM 1774 N N . SER B 1 93 ? 9.719 11.719 4.168 1 73.69 93 SER B N 1
ATOM 1775 C CA . SER B 1 93 ? 10.742 12.445 3.426 1 73.69 93 SER B CA 1
ATOM 1776 C C . SER B 1 93 ? 11.453 13.461 4.312 1 73.69 93 SER B C 1
ATOM 1778 O O . SER B 1 93 ? 12.539 13.93 3.977 1 73.69 93 SER B O 1
ATOM 1780 N N . GLN B 1 94 ? 10.891 13.906 5.395 1 68.12 94 GLN B N 1
ATOM 1781 C CA . GLN B 1 94 ? 11.398 15.031 6.176 1 68.12 94 GLN B CA 1
ATOM 1782 C C . GLN B 1 94 ? 12.438 14.57 7.191 1 68.12 94 GLN B C 1
ATOM 1784 O O . GLN B 1 94 ? 12.859 15.344 8.055 1 68.12 94 GLN B O 1
ATOM 1789 N N . ASN B 1 95 ? 13.133 13.602 6.898 1 59.12 95 ASN B N 1
ATOM 1790 C CA . ASN B 1 95 ? 14.273 13.117 7.68 1 59.12 95 ASN B CA 1
ATOM 1791 C C . ASN B 1 95 ? 13.891 12.891 9.141 1 59.12 95 ASN B C 1
ATOM 1793 O O . ASN B 1 95 ? 14.695 13.125 10.039 1 59.12 95 ASN B O 1
ATOM 1797 N N . HIS B 1 96 ? 12.609 12.914 9.516 1 61.38 96 HIS B N 1
ATOM 1798 C CA . HIS B 1 96 ? 12.383 12.828 10.953 1 61.38 96 HIS B CA 1
ATOM 1799 C C . HIS B 1 96 ? 12.688 11.422 11.477 1 61.38 96 HIS B C 1
ATOM 1801 O O . HIS B 1 96 ? 12.703 11.195 12.688 1 61.38 96 HIS B O 1
ATOM 1807 N N . ASN B 1 97 ? 13.602 10.836 11.008 1 59.59 97 ASN B N 1
ATOM 1808 C CA . ASN B 1 97 ? 14.078 9.523 11.445 1 59.59 97 ASN B CA 1
ATOM 1809 C C . ASN B 1 97 ? 12.961 8.719 12.102 1 59.59 97 ASN B C 1
ATOM 1811 O O . ASN B 1 97 ? 11.781 9 11.891 1 59.59 97 ASN B O 1
ATOM 1815 N N . GLU B 1 98 ? 13.203 7.758 12.906 1 65.94 98 GLU B N 1
ATOM 1816 C CA . GLU B 1 98 ? 12.352 6.805 13.609 1 65.94 98 GLU B CA 1
ATOM 1817 C C . GLU B 1 98 ? 11.477 7.504 14.641 1 65.94 98 GLU B C 1
ATOM 1819 O O . GLU B 1 98 ? 10.484 6.938 15.109 1 65.94 98 GLU B O 1
ATOM 1824 N N . GLY B 1 99 ? 11.648 8.773 14.758 1 78.69 99 GLY B N 1
ATOM 1825 C CA . GLY B 1 99 ? 10.898 9.492 15.773 1 78.69 99 GLY B CA 1
ATOM 1826 C C . GLY B 1 99 ? 9.648 10.156 15.234 1 78.69 99 GLY B C 1
ATOM 1827 O O . GLY B 1 99 ? 8.812 10.648 16 1 78.69 99 GLY B O 1
ATOM 1828 N N . CYS B 1 100 ? 9.453 10.023 14 1 88.25 100 CYS B N 1
ATOM 1829 C CA . CYS B 1 100 ? 8.289 10.664 13.406 1 88.25 100 CYS B CA 1
ATOM 1830 C C . CYS B 1 100 ? 7.016 9.883 13.719 1 88.25 100 CYS B C 1
ATOM 1832 O O . CYS B 1 100 ? 6.879 8.727 13.312 1 88.25 100 CYS B O 1
ATOM 1834 N N . LEU B 1 101 ? 6.094 10.516 14.391 1 91.12 101 LEU B N 1
ATOM 1835 C CA . LEU B 1 101 ? 4.863 9.867 14.82 1 91.12 101 LEU B CA 1
ATOM 1836 C C . LEU B 1 101 ? 4.008 9.461 13.625 1 91.12 101 LEU B C 1
ATOM 1838 O O . LEU B 1 101 ? 3.361 8.414 13.648 1 91.12 101 LEU B O 1
ATOM 1842 N N . ILE B 1 102 ? 4.031 10.312 12.641 1 94.12 102 ILE B N 1
ATOM 1843 C CA . ILE B 1 102 ? 3.268 10 11.438 1 94.12 102 ILE B CA 1
ATOM 1844 C C . ILE B 1 102 ? 3.832 8.742 10.781 1 94.12 102 ILE B C 1
ATOM 1846 O O . ILE B 1 102 ? 3.082 7.836 10.398 1 94.12 102 ILE B O 1
ATOM 1850 N N . GLN B 1 103 ? 5.129 8.695 10.656 1 92.94 103 GLN B N 1
ATOM 1851 C CA . GLN B 1 103 ? 5.766 7.516 10.094 1 92.94 103 GLN B CA 1
ATOM 1852 C C . GLN B 1 103 ? 5.418 6.266 10.898 1 92.94 103 GLN B C 1
ATOM 1854 O O . GLN B 1 103 ? 5.156 5.203 10.32 1 92.94 103 GLN B O 1
ATOM 1859 N N . GLN B 1 104 ? 5.434 6.395 12.188 1 93.69 104 GLN B N 1
ATOM 1860 C CA . GLN B 1 104 ? 5.125 5.254 13.047 1 93.69 104 GLN B CA 1
ATOM 1861 C C . GLN B 1 104 ? 3.709 4.742 12.781 1 93.69 104 GLN B C 1
ATOM 1863 O O . GLN B 1 104 ? 3.49 3.533 12.68 1 93.69 104 GLN B O 1
ATOM 1868 N N . VAL B 1 105 ? 2.779 5.637 12.656 1 95.69 105 VAL B N 1
ATOM 1869 C CA . VAL B 1 105 ? 1.396 5.25 12.398 1 95.69 105 VAL B CA 1
ATOM 1870 C C . VAL B 1 105 ? 1.295 4.562 11.039 1 95.69 105 VAL B C 1
ATOM 1872 O O . VAL B 1 105 ? 0.662 3.512 10.914 1 95.69 105 VAL B O 1
ATOM 1875 N N . MET B 1 106 ? 1.961 5.133 10.07 1 95.31 106 MET B N 1
ATOM 1876 C CA . MET B 1 106 ? 1.901 4.602 8.719 1 95.31 106 MET B CA 1
ATOM 1877 C C . MET B 1 106 ? 2.551 3.223 8.641 1 95.31 106 MET B C 1
ATOM 1879 O O . MET B 1 106 ? 2.02 2.314 8 1 95.31 106 MET B O 1
ATOM 1883 N N . VAL B 1 107 ? 3.658 3.061 9.281 1 94 107 VAL B N 1
ATOM 1884 C CA . VAL B 1 107 ? 4.359 1.779 9.297 1 94 107 VAL B CA 1
ATOM 1885 C C . VAL B 1 107 ? 3.51 0.733 10.016 1 94 107 VAL B C 1
ATOM 1887 O O . VAL B 1 107 ? 3.404 -0.409 9.562 1 94 107 VAL B O 1
ATOM 1890 N N . HIS B 1 108 ? 2.902 1.101 11.086 1 96.25 108 HIS B N 1
ATOM 1891 C CA . HIS B 1 108 ? 2.045 0.173 11.812 1 96.25 108 HIS B CA 1
ATOM 1892 C C . HIS B 1 108 ? 0.843 -0.244 10.977 1 96.25 108 HIS B C 1
ATOM 1894 O O . HIS B 1 108 ? 0.392 -1.389 11.055 1 96.25 108 HIS B O 1
ATOM 1900 N N . ALA B 1 109 ? 0.275 0.699 10.273 1 97.31 109 ALA B N 1
ATOM 1901 C CA . ALA B 1 109 ? -0.813 0.365 9.359 1 97.31 109 ALA B CA 1
ATOM 1902 C C . ALA B 1 109 ? -0.369 -0.674 8.328 1 97.31 109 ALA B C 1
ATOM 1904 O O . ALA B 1 109 ? -1.075 -1.654 8.086 1 97.31 109 ALA B O 1
ATOM 1905 N N . GLU B 1 110 ? 0.785 -0.44 7.754 1 95.75 110 GLU B N 1
ATOM 1906 C CA . GLU B 1 110 ? 1.362 -1.379 6.797 1 95.75 110 GLU B CA 1
ATOM 1907 C C . GLU B 1 110 ? 1.56 -2.756 7.422 1 95.75 110 GLU B C 1
ATOM 1909 O O . GLU B 1 110 ? 1.318 -3.777 6.777 1 95.75 110 GLU B O 1
ATOM 1914 N N . GLU B 1 111 ? 1.997 -2.768 8.656 1 97.12 111 GLU B N 1
ATOM 1915 C CA . GLU B 1 111 ? 2.242 -4.02 9.367 1 97.12 111 GLU B CA 1
ATOM 1916 C C . GLU B 1 111 ? 0.957 -4.824 9.523 1 97.12 111 GLU B C 1
ATOM 1918 O O . GLU B 1 111 ? 0.984 -6.059 9.5 1 97.12 111 GLU B O 1
ATOM 1923 N N . GLN B 1 112 ? -0.158 -4.125 9.672 1 97.88 112 GLN B N 1
ATOM 1924 C CA . GLN B 1 112 ? -1.429 -4.84 9.742 1 97.88 112 GLN B CA 1
ATOM 1925 C C . GLN B 1 112 ? -1.72 -5.566 8.43 1 97.88 112 GLN B C 1
ATOM 1927 O O . GLN B 1 112 ? -2.113 -6.734 8.438 1 97.88 112 GLN B O 1
ATOM 1932 N N . MET B 1 113 ? -1.535 -4.91 7.406 1 97.38 113 MET B N 1
ATOM 1933 C CA . MET B 1 113 ? -1.723 -5.5 6.082 1 97.38 113 MET B CA 1
ATOM 1934 C C . MET B 1 113 ? -0.748 -6.652 5.859 1 97.38 113 MET B C 1
ATOM 1936 O O . MET B 1 113 ? -1.146 -7.73 5.414 1 97.38 113 MET B O 1
ATOM 1940 N N . GLU B 1 114 ? 0.5 -6.41 6.219 1 97.44 114 GLU B N 1
ATOM 1941 C CA . GLU B 1 114 ? 1.541 -7.414 6.004 1 97.44 114 GLU B CA 1
ATOM 1942 C C . GLU B 1 114 ? 1.309 -8.648 6.875 1 97.44 114 GLU B C 1
ATOM 1944 O O . GLU B 1 114 ? 1.578 -9.773 6.449 1 97.44 114 GLU B O 1
ATOM 1949 N N . HIS B 1 115 ? 0.897 -8.406 8.078 1 98.06 115 HIS B N 1
ATOM 1950 C CA . HIS B 1 115 ? 0.594 -9.523 8.969 1 98.06 115 HIS B CA 1
ATOM 1951 C C . HIS B 1 115 ? -0.47 -10.438 8.367 1 98.06 115 HIS B C 1
ATOM 1953 O O . HIS B 1 115 ? -0.324 -11.656 8.375 1 98.06 115 HIS B O 1
ATOM 1959 N N . TYR B 1 116 ? -1.491 -9.867 7.875 1 98.19 116 TYR B N 1
ATOM 1960 C CA . TYR B 1 116 ? -2.543 -10.641 7.223 1 98.19 116 TYR B CA 1
ATOM 1961 C C . TYR B 1 116 ? -1.991 -11.414 6.027 1 98.19 116 TYR B C 1
ATOM 1963 O O . TYR B 1 116 ? -2.23 -12.609 5.891 1 98.19 116 TYR B O 1
ATOM 1971 N N . LEU B 1 117 ? -1.213 -10.75 5.137 1 98.06 117 LEU B N 1
ATOM 1972 C CA . LEU B 1 117 ? -0.684 -11.344 3.912 1 98.06 117 LEU B CA 1
ATOM 1973 C C . LEU B 1 117 ? 0.33 -12.438 4.23 1 98.06 117 LEU B C 1
ATOM 1975 O O . LEU B 1 117 ? 0.46 -13.406 3.479 1 98.06 117 LEU B O 1
ATOM 1979 N N . ASN B 1 118 ? 1.038 -12.242 5.312 1 97.94 118 ASN B N 1
ATOM 1980 C CA . ASN B 1 118 ? 2.012 -13.242 5.734 1 97.94 118 ASN B CA 1
ATOM 1981 C C . ASN B 1 118 ? 1.328 -14.516 6.23 1 97.94 118 ASN B C 1
ATOM 1983 O O . ASN B 1 118 ? 1.879 -15.609 6.105 1 97.94 118 ASN B O 1
ATOM 1987 N N . ASN B 1 119 ? 0.162 -14.391 6.723 1 97.62 119 ASN B N 1
ATOM 1988 C CA . ASN B 1 119 ? -0.564 -15.523 7.285 1 97.62 119 ASN B CA 1
ATOM 1989 C C . ASN B 1 119 ? -1.454 -16.203 6.242 1 97.62 119 ASN B C 1
ATOM 1991 O O . ASN B 1 119 ? -2.037 -17.25 6.504 1 97.62 119 ASN B O 1
ATOM 1995 N N . LYS B 1 120 ? -1.647 -15.586 5.164 1 97.44 120 LYS B N 1
ATOM 1996 C CA . LYS B 1 120 ? -2.426 -16.188 4.082 1 97.44 120 LYS B CA 1
ATOM 1997 C C . LYS B 1 120 ? -1.531 -16.984 3.137 1 97.44 120 LYS B C 1
ATOM 1999 O O . LYS B 1 120 ? -0.717 -16.406 2.41 1 97.44 120 LYS B O 1
ATOM 2004 N N . LYS B 1 121 ? -1.751 -18.297 3.191 1 96.31 121 LYS B N 1
ATOM 2005 C CA . LYS B 1 121 ? -0.927 -19.188 2.387 1 96.31 121 LYS B CA 1
ATOM 2006 C C . LYS B 1 121 ? -1.601 -19.5 1.056 1 96.31 121 LYS B C 1
ATOM 2008 O O . LYS B 1 121 ? -2.828 -19.594 0.979 1 96.31 121 LYS B O 1
ATOM 2013 N N . MET B 1 122 ? -0.8 -19.766 0.067 1 94.5 122 MET B N 1
ATOM 2014 C CA . MET B 1 122 ? -1.311 -20.078 -1.264 1 94.5 122 MET B CA 1
ATOM 2015 C C . MET B 1 122 ? -2.104 -21.375 -1.247 1 94.5 122 MET B C 1
ATOM 2017 O O . MET B 1 122 ? -3.08 -21.531 -1.983 1 94.5 122 MET B O 1
ATOM 2021 N N . SER B 1 123 ? -1.651 -22.266 -0.408 1 93.75 123 SER B N 1
ATOM 2022 C CA . SER B 1 123 ? -2.326 -23.562 -0.317 1 93.75 123 SER B CA 1
ATOM 2023 C C . SER B 1 123 ? -3.777 -23.391 0.118 1 93.75 123 SER B C 1
ATOM 2025 O O . SER B 1 123 ? -4.641 -24.188 -0.274 1 93.75 123 SER B O 1
ATOM 2027 N N . GLU B 1 124 ? -4.043 -22.406 0.965 1 94.44 124 GLU B N 1
ATOM 2028 C CA . GLU B 1 124 ? -5.41 -22.125 1.395 1 94.44 124 GLU B CA 1
ATOM 2029 C C . GLU B 1 124 ? -6.289 -21.734 0.212 1 94.44 124 GLU B C 1
ATOM 2031 O O . GLU B 1 124 ? -7.434 -22.172 0.107 1 94.44 124 GLU B O 1
ATOM 2036 N N . LEU B 1 125 ? -5.781 -20.953 -0.641 1 93 125 LEU B N 1
ATOM 2037 C CA . LEU B 1 125 ? -6.52 -20.531 -1.825 1 93 125 LEU B CA 1
ATOM 2038 C C . LEU B 1 125 ? -6.715 -21.703 -2.785 1 93 125 LEU B C 1
ATOM 2040 O O . LEU B 1 125 ? -7.793 -21.859 -3.361 1 93 125 LEU B O 1
ATOM 2044 N N . ALA B 1 126 ? -5.648 -22.438 -2.961 1 91.31 126 ALA B N 1
ATOM 2045 C CA . ALA B 1 126 ? -5.727 -23.609 -3.828 1 91.31 126 ALA B CA 1
ATOM 2046 C C . ALA B 1 126 ? -6.836 -24.547 -3.375 1 91.31 126 ALA B C 1
ATOM 2048 O O . ALA B 1 126 ? -7.582 -25.078 -4.199 1 91.31 126 ALA B O 1
ATOM 2049 N N . ALA B 1 127 ? -6.895 -24.734 -2.113 1 91.44 127 ALA B N 1
ATOM 2050 C CA . ALA B 1 127 ? -7.922 -25.609 -1.556 1 91.44 127 ALA B CA 1
ATOM 2051 C C . ALA B 1 127 ? -9.32 -25.047 -1.829 1 91.44 127 ALA B C 1
ATOM 2053 O O . ALA B 1 127 ? -10.242 -25.812 -2.129 1 91.44 127 ALA B O 1
ATOM 2054 N N . GLN B 1 128 ? -9.414 -23.766 -1.763 1 88.69 128 GLN B N 1
ATOM 2055 C CA . GLN B 1 128 ? -10.688 -23.109 -2.035 1 88.69 128 GLN B CA 1
ATOM 2056 C C . GLN B 1 128 ? -11.094 -23.281 -3.498 1 88.69 128 GLN B C 1
ATOM 2058 O O . GLN B 1 128 ? -12.266 -23.453 -3.809 1 88.69 128 GLN B O 1
ATOM 2063 N N . MET B 1 129 ? -10.164 -23.219 -4.379 1 83.94 129 MET B N 1
ATOM 2064 C CA . MET B 1 129 ? -10.422 -23.359 -5.809 1 83.94 129 MET B CA 1
ATOM 2065 C C . MET B 1 129 ? -10.82 -24.781 -6.152 1 83.94 129 MET B C 1
ATOM 2067 O O . MET B 1 129 ? -11.68 -25 -7.008 1 83.94 129 MET B O 1
ATOM 2071 N N . LYS B 1 130 ? -10.141 -25.672 -5.52 1 81.56 130 LYS B N 1
ATOM 2072 C CA . LYS B 1 130 ? -10.469 -27.062 -5.754 1 81.56 130 LYS B CA 1
ATOM 2073 C C . LYS B 1 130 ? -11.883 -27.391 -5.266 1 81.56 130 LYS B C 1
ATOM 2075 O O . LYS B 1 130 ? -12.594 -28.172 -5.895 1 81.56 130 LYS B O 1
ATOM 2080 N N . GLU B 1 131 ? -12.156 -26.734 -4.215 1 76.69 131 GLU B N 1
ATOM 2081 C CA . GLU B 1 131 ? -13.5 -26.953 -3.688 1 76.69 131 GLU B CA 1
ATOM 2082 C C . GLU B 1 131 ? -14.555 -26.328 -4.59 1 76.69 131 GLU B C 1
ATOM 2084 O O . GLU B 1 131 ? -15.648 -26.875 -4.758 1 76.69 131 GLU B O 1
ATOM 2089 N N . ALA B 1 132 ? -14.25 -25.234 -5.219 1 67.44 132 ALA B N 1
ATOM 2090 C CA . ALA B 1 132 ? -15.195 -24.562 -6.109 1 67.44 132 ALA B CA 1
ATOM 2091 C C . ALA B 1 132 ? -15.344 -25.312 -7.426 1 67.44 132 ALA B C 1
ATOM 2093 O O . ALA B 1 132 ? -16.422 -25.312 -8.031 1 67.44 132 ALA B O 1
ATOM 2094 N N . ARG B 1 133 ? -14.281 -25.875 -7.855 1 59.97 133 ARG B N 1
ATOM 2095 C CA . ARG B 1 133 ? -14.336 -26.672 -9.078 1 59.97 133 ARG B CA 1
ATOM 2096 C C . ARG B 1 133 ? -15.094 -27.969 -8.844 1 59.97 133 ARG B C 1
ATOM 2098 O O . ARG B 1 133 ? -15.68 -28.531 -9.781 1 59.97 133 ARG B O 1
ATOM 2105 N N . LYS B 1 134 ? -15 -28.547 -7.648 1 58 134 LYS B N 1
ATOM 2106 C CA . LYS B 1 134 ? -15.766 -29.766 -7.371 1 58 134 LYS B CA 1
ATOM 2107 C C . LYS B 1 134 ? -17.266 -29.484 -7.301 1 58 134 LYS B C 1
ATOM 2109 O O . LYS B 1 134 ? -18.078 -30.375 -7.508 1 58 134 LYS B O 1
ATOM 2114 N N . VAL B 1 135 ? -17.641 -28.25 -7.016 1 45.69 135 VAL B N 1
ATOM 2115 C CA . VAL B 1 135 ? -19.078 -28 -6.949 1 45.69 135 VAL B CA 1
ATOM 2116 C C . VAL B 1 135 ? -19.594 -27.547 -8.32 1 45.69 135 VAL B C 1
ATOM 2118 O O . VAL B 1 135 ? -18.938 -26.766 -9 1 45.69 135 VAL B O 1
#

Secondary structure (DSSP, 8-state):
----HHHHHHHHHHHHHHHS-TT--B-HHHHHHHHTS-HHHHHHHHHHHHHTTSEEEE-STT-EEEE-SS-SS-BHHHHHHHHH-S--S---TT--GGG-HHHHHHHHHHHHHHHHHHH-BHHHHHHHHHHHHH-/----HHHHHHHHHHHHHHHS-TT--B-HHHHHHHHTS-HHHHHHHHHHHHHTTSEEEE-STT-EEEE-TT-SS-BHHHHHHHHH-S--S---TT--GGG-HHHHHHHHHHHHHHHHHHH-BHHHHHHHHHHHHH-

pLDDT: mean 91.27, std 9.91, range [45.69, 98.25]

Sequence (270 aa):
MKYSKATNYALHTMLHLVITEPEQLVSVHQLADLQKVSPTYLSKILTKLVKAGMIESTSGANGGYRLSRKNPDPSFLEIIHAIEGQASLFECSQNHNEGCLIQQVMVHAEEQMEHYLNNKKMSELAAQMKEARKVMKYSKATNYALHTMLHLVITEPEQLVSVHQLADLQKVSPTYLSKILTKLVKAGMIESTSGANGGYRLSRKNPDPSFLEIIHAIEGQASLFECSQNHNEGCLIQQVMVHAEEQMEHYLNNKKMSELAAQMKEARKV

InterPro domains:
  IPR000944 Transcription regulator Rrf2 [PF02082] (4-127)
  IPR000944 Transcription regulator Rrf2 [PS51197] (2-127)
  IPR000944 Transcription regulator Rrf2 [PTHR33221] (1-132)
  IPR000944 Transcription regulator Rrf2 [TIGR00738] (1-126)
  IPR036388 Winged helix-like DNA-binding domain superfamily [G3DSA:1.10.10.10] (1-135)
  IPR036390 Winged helix DNA-binding domain superfamily [SSF46785] (2-130)

Nearest PDB structures (foldseek):
  6y45-assembly2_D  TM=8.501E-01  e=7.724E-10  Streptomyces venezuelae ATCC 10712
  6hse-assembly1_A  TM=8.698E-01  e=3.228E-09  Streptomyces venezuelae ATCC 10712
  2y75-assembly1_E  TM=8.390E-01  e=1.817E-08  Bacillus subtilis
  3lwf-assembly1_A  TM=8.434E-01  e=2.501E-07  Listeria innocua
  3t8t-assembly1_A-2  TM=8.119E-01  e=1.378E-07  Staphylococcus aureus subsp. aureus 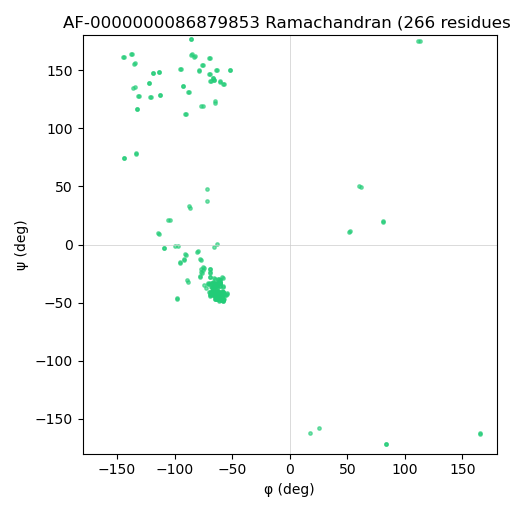Mu50

Solvent-accessible surface area (backbone atoms only — not comparable to full-atom values): 14802 Å² total; per-residue (Å²): 90,51,62,54,68,64,46,51,52,48,53,53,50,51,43,51,40,69,66,39,59,80,87,48,63,44,37,59,61,58,53,14,62,78,64,73,46,54,43,71,62,48,47,57,54,50,51,39,35,36,75,63,47,46,28,43,78,43,81,68,97,87,27,22,34,28,57,14,85,88,36,77,60,52,24,50,37,59,56,41,34,48,69,65,45,83,71,63,47,67,76,68,81,76,69,53,63,95,72,31,64,66,48,51,52,51,50,51,24,49,47,45,20,46,51,50,28,51,70,38,38,42,58,61,52,38,52,52,50,53,53,53,69,73,96,90,50,62,55,69,63,44,52,51,49,52,53,49,49,42,50,39,66,64,40,59,79,87,49,63,46,37,59,62,58,55,15,60,74,63,74,48,54,43,72,63,48,46,56,53,50,50,37,35,37,74,63,46,46,29,42,78,42,82,66,98,88,28,22,35,27,58,14,85,89,37,78,61,52,22,49,36,59,55,42,35,49,68,67,45,83,70,64,47,66,74,69,82,78,70,53,64,93,73,29,64,66,49,50,52,51,50,51,23,50,45,45,20,45,53,48,28,50,70,40,38,43,58,62,52,38,52,51,49,52,54,53,68,74,95

Foldseek 3Di:
DDQDVLLVLLLVLLLVQLLDDQVAFDALVNSCVVVVHDSVVNVVSVVLCVVLQQWDWDDDPRIHIHGHPVPSKAFSLSSSCSRPNDDAPDDDPPPPPPPDPVVVVRRVVVVVVSVVRRPHISVVVSVVVVVVVVD/DDQDVLLVLLLVLLLVQLLDDQVAFDALVNSCVVVVHDSVVNVVSVVLCVVLQQWDWDDDPRIHIHGHPVPSKAFSLSSSCSRPNDDAPDDDPPPPPPPDPVVVVRRVVVVVVSVVRRPHISVVVSVVVVVVVVD

Radius of gyration: 22.91 Å; Cα contacts (8 Å, |Δi|>4): 362; chains: 2; bounding box: 35×73×54 Å